Protein 8VWR (pdb70)

InterPro domains:
  IPR002539 MaoC-like dehydratase domain [PF01575] (183-286)
  IPR002878 ChsH2, C-terminal OB-fold domain [PF01796] (54-119)
  IPR01234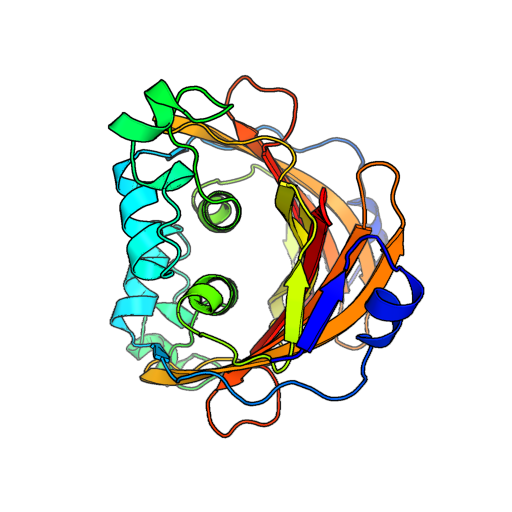0 Nucleic acid-binding, OB-fold [SSF50249] (4-126)
  IPR022002 ChsH2, rubredoxin-like zinc ribbon domain [PF12172] (18-52)
  IPR029069 HotDog domain superfamily [SSF54637] (179-299)
  IPR039375 Nodulation protein N-like [cd03450] (167-312)
  IPR052513 Thioester Dehydratase-Related Protein [PTHR34075] (8-124)

Nearest PDB structures (foldseek):
  8vwr-assembly1_B  TM=1.007E+00  e=1.537E-34  Comamonas testosteroni KF-1
  4rlw-assembly1_A  TM=6.996E-01  e=1.921E-06  Mycobacterium tuberculosis H37Rv
  4rlj-assembly1_A  TM=6.866E-01  e=3.762E-06  Mycobacterium tuberculosis H37Rv
  4rlu-assembly1_A  TM=6.920E-01  e=8.324E-06  Mycobacterium tuberculosis H37Rv
  3sps-assembly1_B  TM=6.329E-01  e=5.084E-03  Halalkalibacterium halodurans C-125

Radius of gyration: 20.0 Å; Cα contacts (8 Å, |Δi|>4): 733; chains: 2; bounding box: 54×53×44 Å

Structure (mmCIF, N/CA/C/O backbone):
data_8VWR
#
_entry.id   8VWR
#
_cell.length_a   95.280
_cell.length_b   95.280
_cell.length_c   98.590
_cell.angle_alpha   90.00
_cell.angle_beta   90.00
_cell.angle_gamma   120.00
#
_symmetry.space_group_name_H-M   'P 32 2 1'
#
loop_
_entity.id
_entity.type
_entity.pdbx_description
1 polymer 'Acyl dehydratase'
2 non-polymer 'TRIETHYLENE GLYCOL'
3 non-polymer DI(HYDROXYETHYL)ETHER
4 non-polymer 'CHLORIDE ION'
5 non-polymer 'TETRAETHYLENE GLYCOL'
6 water water
#
loop_
_atom_site.group_PDB
_atom_site.id
_atom_site.type_symbol
_atom_site.label_atom_id
_atom_site.label_alt_id
_atom_site.label_comp_id
_atom_site.label_asym_id
_atom_site.label_entity_id
_atom_site.label_seq_id
_atom_site.pdbx_PDB_ins_code
_atom_site.Cartn_x
_atom_site.Cartn_y
_atom_site.Cartn_z
_atom_site.occupancy
_atom_site.B_iso_or_equiv
_atom_site.auth_seq_id
_atom_site.auth_comp_id
_atom_site.auth_asym_id
_atom_site.auth_atom_id
_atom_site.pdbx_PDB_model_num
ATOM 1 N N . LYS A 1 1 ? 26.396 11.167 -13.619 1.00 126.85 159 LYS A N 1
ATOM 2 C CA . LYS A 1 1 ? 27.234 10.215 -14.332 1.00 121.40 159 LYS A CA 1
ATOM 3 C C . LYS A 1 1 ? 26.632 9.789 -15.666 1.00 118.35 159 LYS A C 1
ATOM 4 O O . LYS A 1 1 ? 25.420 9.650 -15.802 1.00 135.83 159 LYS A O 1
ATOM 23 N N . ARG A 1 2 ? 27.503 9.590 -16.649 1.00 118.65 160 ARG A N 1
ATOM 24 C CA . ARG A 1 2 ? 27.114 8.974 -17.909 1.00 117.74 160 ARG A CA 1
ATOM 25 C C . ARG A 1 2 ? 26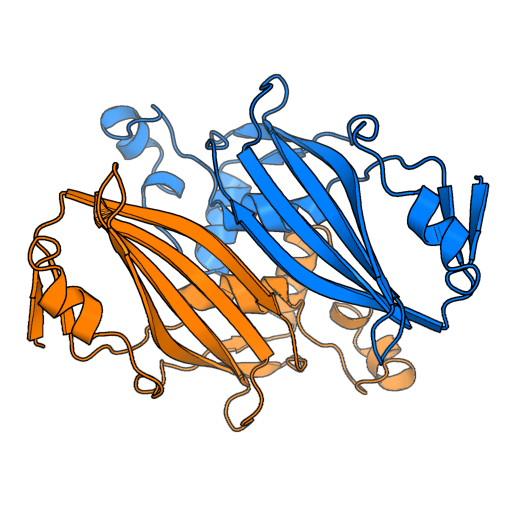.417 7.644 -17.658 1.00 115.70 160 ARG A C 1
ATOM 26 O O . ARG A 1 2 ? 26.868 6.838 -16.842 1.00 114.05 160 ARG A O 1
ATOM 47 N N . ARG A 1 3 ? 25.315 7.412 -18.366 1.00 118.39 161 ARG A N 1
ATOM 48 C CA . ARG A 1 3 ? 24.502 6.217 -18.182 1.00 115.98 161 ARG A CA 1
ATOM 49 C C . ARG A 1 3 ? 24.602 5.339 -19.421 1.00 110.65 161 ARG A C 1
ATOM 50 O O . ARG A 1 3 ? 24.347 5.804 -20.537 1.00 114.74 161 ARG A O 1
ATOM 71 N N . ILE A 1 4 ? 24.968 4.075 -19.222 1.00 100.03 162 ILE A N 1
ATOM 72 C CA . ILE A 1 4 ? 25.146 3.120 -20.310 1.00 92.72 162 ILE A CA 1
ATOM 73 C C . ILE A 1 4 ? 24.194 1.956 -20.086 1.00 97.29 162 ILE A C 1
ATOM 74 O O . ILE A 1 4 ? 24.230 1.309 -19.031 1.00 92.39 162 ILE A O 1
ATOM 90 N N . SER A 1 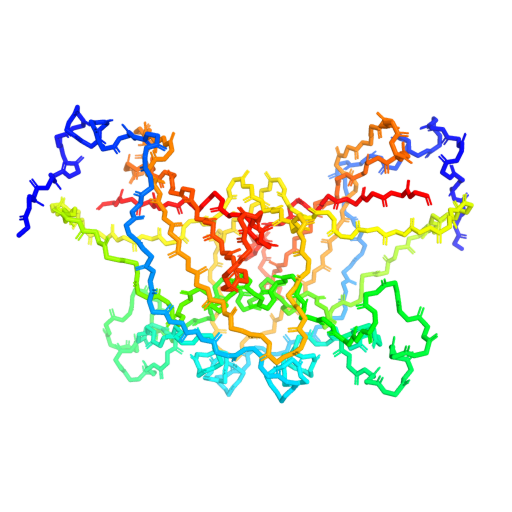5 ? 23.355 1.681 -21.077 1.00 87.54 163 SER A N 1
ATOM 91 C CA . SER A 1 5 ? 22.395 0.590 -21.005 1.00 95.78 163 SER A CA 1
ATOM 92 C C . SER A 1 5 ? 23.060 -0.712 -21.435 1.00 90.93 163 SER A C 1
ATOM 93 O O . SER A 1 5 ? 23.769 -0.748 -22.446 1.00 86.95 163 SER A O 1
ATOM 101 N N . VAL A 1 6 ? 22.832 -1.779 -20.663 1.00 83.60 164 VAL A N 1
ATOM 102 C CA . VAL A 1 6 ? 23.305 -3.096 -21.070 1.00 88.30 164 VAL A CA 1
ATOM 103 C C . VAL A 1 6 ? 22.620 -3.546 -22.352 1.00 98.73 164 VAL A C 1
ATOM 104 O O . VAL A 1 6 ? 23.106 -4.458 -23.030 1.00 93.74 164 VAL A O 1
ATOM 117 N N . LYS A 1 7 ? 21.485 -2.932 -22.695 1.00 95.75 165 LYS A N 1
ATOM 118 C CA . LYS A 1 7 ? 20.794 -3.236 -23.941 1.00 93.62 165 LYS A CA 1
ATOM 119 C C . LYS A 1 7 ? 21.487 -2.627 -25.151 1.00 109.02 165 LYS A C 1
ATOM 120 O O . LYS A 1 7 ? 21.301 -3.120 -26.269 1.00 98.78 165 LYS A O 1
ATOM 139 N N . ASP A 1 8 ? 22.276 -1.570 -24.954 1.00 98.19 166 ASP A N 1
ATOM 140 C CA . ASP A 1 8 ? 23.029 -0.934 -26.036 1.00 100.31 166 ASP A CA 1
ATOM 141 C C . ASP A 1 8 ? 24.415 -1.572 -26.074 1.00 100.09 166 ASP A C 1
ATOM 142 O O . ASP A 1 8 ? 25.393 -1.055 -25.530 1.00 104.92 166 ASP A O 1
ATOM 151 N N . ILE A 1 9 ? 24.487 -2.728 -26.740 1.00 98.05 167 ILE A N 1
ATOM 152 C CA . ILE A 1 9 ? 25.716 -3.521 -26.745 1.00 101.16 167 ILE A CA 1
ATOM 153 C C . ILE A 1 9 ? 26.908 -2.660 -27.142 1.00 100.45 167 ILE A C 1
ATOM 154 O O . ILE A 1 9 ? 27.913 -2.590 -26.425 1.00 99.17 167 ILE A O 1
ATOM 170 N N . GLU A 1 10 ? 26.815 -1.992 -28.292 1.00 109.07 168 GLU A N 1
ATOM 171 C CA . GLU A 1 10 ? 27.953 -1.227 -28.788 1.00 108.54 168 GLU A CA 1
ATOM 172 C C . GLU A 1 10 ? 28.383 -0.140 -27.811 1.00 109.25 168 GLU A C 1
ATOM 173 O O . GLU A 1 10 ? 29.549 0.267 -27.830 1.00 95.66 168 GLU A O 1
ATOM 185 N N . ALA A 1 11 ? 27.472 0.333 -26.956 1.00 105.35 169 ALA A N 1
ATOM 186 C CA . ALA A 1 11 ? 27.852 1.296 -25.927 1.00 106.68 169 ALA A CA 1
ATOM 187 C C . ALA A 1 11 ? 28.619 0.613 -24.802 1.00 102.10 169 ALA A C 1
ATOM 188 O O . ALA A 1 11 ? 29.655 1.114 -24.347 1.00 91.87 169 ALA A O 1
ATOM 195 N N . MET A 1 12 ? 28.117 -0.532 -24.331 1.00 101.06 170 MET A N 1
ATOM 196 C CA . MET A 1 12 ? 28.858 -1.323 -23.355 1.00 91.71 170 MET A CA 1
ATOM 197 C C . MET A 1 12 ? 30.279 -1.583 -23.834 1.00 89.12 170 MET A C 1
ATOM 198 O O . MET A 1 12 ? 31.234 -1.507 -23.052 1.00 85.61 170 MET A O 1
ATOM 212 N N . LYS A 1 13 ? 30.439 -1.881 -25.125 1.00 96.86 171 LYS A N 1
ATOM 213 C CA . LYS A 1 13 ? 31.761 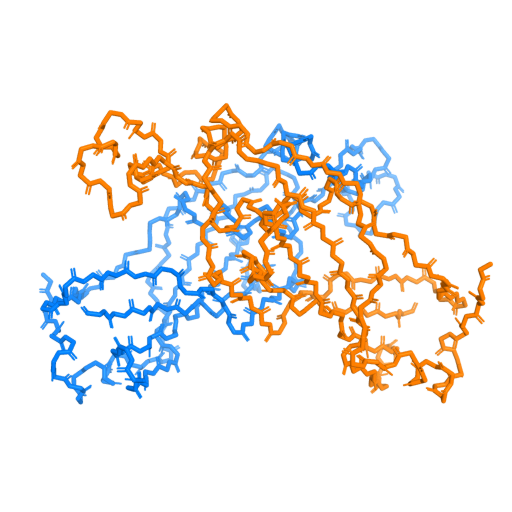-2.193 -25.654 1.00 93.16 171 LYS A CA 1
ATOM 214 C C . LYS A 1 13 ? 32.662 -0.966 -25.682 1.00 91.74 171 LYS A C 1
ATOM 215 O O . LYS A 1 13 ? 33.889 -1.100 -25.608 1.00 90.43 171 LYS A O 1
ATOM 234 N N . SER A 1 14 ? 32.082 0.233 -25.784 1.00 89.95 172 SER A N 1
ATOM 235 C CA . SER A 1 14 ? 32.894 1.443 -25.777 1.00 93.18 172 SER A CA 1
ATOM 236 C C . SER A 1 14 ? 33.609 1.642 -24.448 1.00 91.81 172 SER A C 1
ATOM 237 O O . SER A 1 14 ? 34.644 2.317 -24.407 1.00 89.82 172 SER A O 1
ATOM 245 N N . LEU A 1 15 ? 33.078 1.075 -23.360 1.00 94.00 173 LEU A N 1
ATOM 246 C CA . LEU A 1 15 ? 33.721 1.199 -22.059 1.00 89.05 173 LEU A CA 1
ATOM 247 C C . LEU A 1 15 ? 35.064 0.485 -22.005 1.00 86.83 173 LEU A C 1
ATOM 248 O O . LEU A 1 15 ? 35.863 0.763 -21.105 1.00 87.55 173 LEU A O 1
ATOM 264 N N . VAL A 1 16 ? 35.323 -0.438 -22.932 1.00 89.57 174 VAL A N 1
ATOM 265 C CA . VAL A 1 16 ? 36.623 -1.096 -22.976 1.00 86.96 174 VAL A CA 1
ATOM 266 C C . VAL A 1 16 ? 37.693 -0.033 -23.169 1.00 87.47 174 VAL A C 1
ATOM 267 O O . VAL A 1 16 ? 37.687 0.705 -24.162 1.00 88.07 174 VAL A O 1
ATOM 280 N N . SER A 1 17 ? 38.614 0.056 -22.215 1.00 93.20 175 SER A N 1
ATOM 281 C CA . SER A 1 17 ? 39.614 1.112 -22.212 1.00 90.91 175 SER A CA 1
ATOM 282 C C . SER A 1 17 ? 40.875 0.602 -21.538 1.00 87.51 175 SER A C 1
ATOM 283 O O . SER A 1 17 ? 40.815 -0.219 -20.619 1.00 86.67 175 SER A O 1
ATOM 291 N N . GLU A 1 18 ? 42.021 1.097 -22.003 1.00 91.63 176 GLU A N 1
ATOM 292 C CA . GLU A 1 18 ? 43.298 0.710 -21.421 1.00 97.44 176 GLU A CA 1
ATOM 293 C C . GLU A 1 18 ? 43.726 1.609 -20.270 1.00 91.78 176 GLU A C 1
ATOM 294 O O . GLU A 1 18 ? 44.606 1.220 -19.495 1.00 83.91 176 GLU A O 1
ATOM 306 N N . GLU A 1 19 ? 43.132 2.791 -20.135 1.00 92.63 177 GLU A N 1
ATOM 307 C CA . GLU A 1 19 ? 43.455 3.667 -19.018 1.00 94.51 177 GLU A CA 1
ATOM 308 C C . GLU A 1 19 ? 42.653 3.250 -17.791 1.00 88.98 177 GLU A C 1
ATOM 309 O O . GLU A 1 19 ? 41.486 2.861 -17.895 1.00 78.99 177 GLU A O 1
ATOM 321 N N . TYR A 1 20 ? 43.290 3.328 -16.629 1.00 81.34 178 TYR A N 1
ATOM 322 C CA . TYR A 1 20 ? 42.669 2.909 -15.384 1.00 74.05 178 TYR A CA 1
ATOM 323 C C . TYR A 1 20 ? 41.920 4.066 -14.735 1.00 76.27 178 TYR A C 1
ATOM 324 O O . TYR A 1 20 ? 42.146 5.240 -15.038 1.00 75.94 178 TYR A O 1
ATOM 342 N N . SER A 1 21 ? 41.024 3.714 -13.826 1.00 66.86 179 SER A N 1
ATOM 343 C CA . SER A 1 21 ? 40.307 4.692 -13.023 1.00 72.14 179 SER A CA 1
ATOM 344 C C . SER A 1 21 ? 41.279 5.455 -12.132 1.00 72.60 179 SER A C 1
ATOM 345 O O . SER A 1 21 ? 42.444 5.057 -11.999 1.00 67.54 179 SER A O 1
ATOM 353 N N . PRO A 1 22 ? 40.847 6.551 -11.512 1.00 65.66 180 PRO A N 1
ATOM 354 C CA . PRO A 1 22 ? 41.609 7.109 -10.386 1.00 69.95 180 PRO A CA 1
ATOM 355 C C . PRO A 1 22 ? 41.752 6.076 -9.277 1.00 69.86 180 PRO A C 1
ATOM 356 O O . PRO A 1 22 ? 41.085 5.039 -9.264 1.00 61.56 180 PRO A O 1
ATOM 367 N N . TRP A 1 23 ? 42.636 6.370 -8.325 1.00 57.19 181 TRP A N 1
ATOM 368 C CA . TRP A 1 23 ? 42.825 5.469 -7.199 1.00 57.60 181 TRP A CA 1
ATOM 369 C C . TRP A 1 23 ? 41.608 5.493 -6.278 1.00 61.74 181 TRP A C 1
ATOM 370 O O . TRP A 1 23 ? 40.846 6.463 -6.226 1.00 61.75 181 TRP A O 1
ATOM 391 N N . SER A 1 24 ? 41.447 4.406 -5.530 1.00 57.16 182 SER A N 1
ATOM 392 C CA . SER A 1 24 ? 40.425 4.308 -4.506 1.00 51.53 182 SER A CA 1
ATOM 393 C C . SER A 1 24 ? 40.959 4.850 -3.181 1.00 54.80 182 SER A C 1
ATOM 394 O O . SER A 1 24 ? 42.114 5.264 -3.067 1.00 52.91 182 SER A O 1
ATOM 402 N N . ASN A 1 25 ? 40.105 4.829 -2.160 1.00 53.58 183 ASN A N 1
ATOM 403 C CA . ASN A 1 25 ? 40.549 5.049 -0.794 1.00 52.90 183 ASN A CA 1
ATOM 404 C C . ASN A 1 25 ? 41.568 3.980 -0.395 1.00 49.62 183 ASN A C 1
ATOM 405 O O . ASN A 1 25 ? 41.783 2.991 -1.100 1.00 51.12 183 ASN A O 1
ATOM 416 N N . GLU A 1 26 ? 42.178 4.175 0.773 1.00 49.01 184 GLU A N 1
ATOM 417 C CA . GLU A 1 26 ? 43.280 3.342 1.240 1.00 53.05 184 GLU A CA 1
ATOM 418 C C . GLU A 1 26 ? 42.858 2.572 2.484 1.00 50.72 184 GLU A C 1
ATOM 419 O O . GLU A 1 26 ? 42.091 3.076 3.310 1.00 55.19 184 GLU A O 1
ATOM 431 N N . PHE A 1 27 ? 43.360 1.344 2.608 1.00 49.18 185 PHE A N 1
ATOM 432 C CA . PHE A 1 27 ? 43.010 0.449 3.704 1.00 51.22 185 PHE A CA 1
ATOM 433 C C . PHE A 1 27 ? 44.285 -0.160 4.268 1.00 48.54 185 PHE A C 1
ATOM 434 O O . PHE A 1 27 ? 45.123 -0.660 3.511 1.00 46.60 185 PHE A O 1
ATOM 451 N N . THR A 1 28 ? 44.431 -0.114 5.591 1.00 48.30 186 THR A N 1
ATOM 452 C CA . THR A 1 28 ? 45.604 -0.672 6.249 1.00 52.93 186 THR A CA 1
ATOM 453 C C . THR A 1 28 ? 45.430 -2.174 6.448 1.00 51.02 186 THR A C 1
ATOM 454 O O . THR A 1 28 ? 44.439 -2.619 7.033 1.00 49.74 186 THR A O 1
ATOM 465 N N . VAL A 1 29 ? 46.392 -2.954 5.957 1.00 48.22 187 VAL A N 1
ATOM 466 C CA . VAL A 1 29 ? 46.383 -4.410 6.118 1.00 42.79 187 VAL A CA 1
ATOM 467 C C . VAL A 1 29 ? 47.265 -4.715 7.326 1.00 48.73 187 VAL A C 1
ATOM 468 O O . VAL A 1 29 ? 48.456 -5.009 7.204 1.00 48.73 187 VAL A O 1
ATOM 481 N N . SER A 1 30 ? 46.664 -4.658 8.510 1.00 49.04 188 SER A N 1
ATOM 482 C CA . SER A 1 30 ? 47.398 -4.824 9.752 1.00 50.64 188 SER A CA 1
ATOM 483 C C . SER A 1 30 ? 47.692 -6.295 10.023 1.00 53.80 188 SER A C 1
ATOM 484 O O . SER A 1 30 ? 47.084 -7.198 9.442 1.00 49.85 188 SER A O 1
ATOM 492 N N . GLN A 1 31 ? 48.633 -6.530 10.942 1.00 48.69 189 GLN A N 1
ATOM 493 C CA . GLN A 1 31 ? 48.880 -7.892 11.400 1.00 52.21 189 GLN A CA 1
ATOM 494 C C . GLN A 1 31 ? 47.622 -8.498 12.008 1.00 49.53 189 GLN A C 1
ATOM 495 O O . GLN A 1 31 ? 47.380 -9.702 11.864 1.00 50.32 189 GLN A O 1
ATOM 509 N N . GLU A 1 32 ? 46.806 -7.680 12.676 1.00 50.48 190 GLU A N 1
ATOM 510 C CA . GLU A 1 32 ? 45.574 -8.187 13.271 1.00 57.58 190 GLU A CA 1
ATOM 511 C C . GLU A 1 32 ? 44.610 -8.682 12.199 1.00 53.65 190 GLU A C 1
ATOM 512 O O . GLU A 1 32 ? 43.931 -9.699 12.383 1.00 52.35 190 GLU A O 1
ATOM 524 N N . VAL A 1 33 ? 44.539 -7.974 11.070 1.00 52.59 191 VAL A N 1
ATOM 525 C CA . VAL A 1 33 ? 43.716 -8.420 9.948 1.00 52.92 191 VAL A CA 1
ATOM 526 C C . VAL A 1 33 ? 44.243 -9.742 9.404 1.00 47.15 191 VAL A C 1
ATOM 527 O O . VAL A 1 33 ? 43.480 -10.677 9.134 1.00 47.52 191 VAL A O 1
ATOM 540 N N . ILE A 1 34 ? 45.564 -9.830 9.228 1.00 47.21 192 ILE A N 1
ATOM 541 C CA . ILE A 1 34 ? 46.182 -11.040 8.692 1.00 49.07 192 ILE A CA 1
ATOM 542 C C . ILE A 1 34 ? 45.910 -12.225 9.611 1.00 49.61 192 ILE A C 1
ATOM 543 O O . ILE A 1 34 ? 45.558 -13.319 9.155 1.00 46.07 192 ILE A O 1
ATOM 559 N N . ASP A 1 35 ? 46.072 -12.026 10.922 1.00 46.83 193 ASP A N 1
ATOM 560 C CA . ASP A 1 35 ? 45.876 -13.132 11.855 1.00 49.19 193 ASP A CA 1
ATOM 561 C C . ASP A 1 35 ? 44.426 -13.604 11.853 1.00 49.63 193 ASP A C 1
ATOM 562 O O . ASP A 1 35 ? 44.162 -14.810 11.919 1.00 48.42 193 ASP A O 1
ATOM 571 N N . GLU A 1 36 ? 43.475 -12.671 11.775 1.00 50.53 194 GLU A N 1
ATOM 572 C CA . GLU A 1 36 ? 42.069 -13.058 11.738 1.00 48.62 194 GLU A CA 1
ATOM 573 C C . GLU A 1 36 ? 41.754 -13.855 10.479 1.00 45.42 194 GLU A C 1
ATOM 574 O O . GLU A 1 36 ? 41.042 -14.865 10.536 1.00 45.17 194 GLU A O 1
ATOM 586 N N . PHE A 1 37 ? 42.264 -13.408 9.330 1.00 45.76 195 PHE A N 1
ATOM 587 C CA . PHE A 1 37 ? 42.054 -14.156 8.096 1.00 48.65 195 PHE A CA 1
ATOM 588 C C . PHE A 1 37 ? 42.679 -15.543 8.183 1.00 46.14 195 PHE A C 1
ATOM 589 O O . PHE A 1 37 ? 42.143 -16.510 7.632 1.00 45.71 195 PHE A O 1
ATOM 606 N N . ALA A 1 38 ? 43.823 -15.659 8.867 1.00 43.80 196 ALA A N 1
ATOM 607 C CA . ALA A 1 38 ? 44.480 -16.958 8.985 1.00 47.65 196 ALA A CA 1
ATOM 608 C C . ALA A 1 38 ? 43.603 -17.952 9.734 1.00 45.35 196 ALA A C 1
ATOM 609 O O . ALA A 1 38 ? 43.512 -19.125 9.351 1.00 45.76 196 ALA A O 1
ATOM 616 N N . ARG A 1 39 ? 42.948 -17.500 10.804 1.00 43.33 197 ARG A N 1
ATOM 617 C CA . ARG A 1 39 ? 42.088 -18.387 11.579 1.00 50.48 197 ARG A CA 1
ATOM 618 C C . ARG A 1 39 ? 40.772 -18.657 10.858 1.00 45.35 197 ARG A C 1
ATOM 619 O O . ARG A 1 39 ? 40.268 -19.785 10.887 1.00 43.80 197 ARG A O 1
ATOM 640 N N . LEU A 1 40 ? 40.202 -17.640 10.211 1.00 48.16 198 LEU A N 1
ATOM 641 C CA . LEU A 1 40 ? 38.952 -17.832 9.481 1.00 44.92 198 LEU A CA 1
ATOM 642 C C . LEU A 1 40 ? 39.144 -18.797 8.317 1.00 45.84 198 LEU A C 1
ATOM 643 O O . LEU A 1 40 ? 38.324 -19.697 8.098 1.00 45.40 198 LEU A O 1
ATOM 659 N N . SER A 1 41 ? 40.227 -18.623 7.557 1.00 42.55 199 SER A N 1
ATOM 660 C CA . SER A 1 41 ? 40.447 -19.451 6.379 1.00 42.60 199 SER A CA 1
ATOM 661 C C . SER A 1 41 ? 41.079 -20.794 6.720 1.00 42.39 199 SER A C 1
ATOM 662 O O . SER A 1 41 ? 40.862 -21.773 6.000 1.00 45.44 199 SER A O 1
ATOM 670 N N . GLY A 1 42 ? 41.855 -20.864 7.800 1.00 42.62 200 GLY A N 1
ATOM 671 C CA . GLY A 1 42 ? 42.638 -22.039 8.104 1.00 44.31 200 GLY A CA 1
ATOM 672 C C . GLY A 1 42 ? 44.066 -21.989 7.605 1.00 47.82 200 GLY A C 1
ATOM 673 O O . GLY A 1 42 ? 44.855 -22.883 7.937 1.00 49.39 200 GLY A O 1
ATOM 677 N N . ASP A 1 43 ? 44.428 -20.972 6.830 1.00 44.98 201 ASP A N 1
ATOM 678 C CA . ASP A 1 43 ? 45.776 -20.841 6.278 1.00 47.08 201 ASP A CA 1
ATOM 679 C C . ASP A 1 43 ? 46.614 -20.029 7.258 1.00 48.66 201 ASP A C 1
ATOM 680 O O . ASP A 1 43 ? 46.568 -18.797 7.259 1.00 49.64 201 ASP A O 1
ATOM 689 N N . ASP A 1 44 ? 47.389 -20.718 8.099 1.00 51.88 202 ASP A N 1
ATOM 690 C CA . ASP A 1 44 ? 48.221 -20.067 9.106 1.00 55.74 202 ASP A CA 1
ATOM 691 C C . ASP A 1 44 ? 49.713 -20.217 8.807 1.00 57.73 202 ASP A C 1
ATOM 692 O O . ASP A 1 44 ? 50.538 -20.256 9.723 1.00 57.75 202 ASP A O 1
ATOM 701 N N . TYR A 1 45 ? 50.063 -20.296 7.524 1.00 55.44 203 TYR A N 1
ATOM 702 C CA . TYR A 1 45 ? 51.458 -20.306 7.092 1.00 59.35 203 TYR A CA 1
ATOM 703 C C . TYR A 1 45 ? 52.249 -19.209 7.795 1.00 56.25 203 TYR A C 1
ATOM 704 O O . TYR A 1 45 ? 51.796 -18.068 7.906 1.00 54.92 203 TYR A O 1
ATOM 722 N N . TRP A 1 46 ? 53.454 -19.559 8.255 1.00 59.67 204 TRP A N 1
ATOM 723 C CA . TRP A 1 46 ? 54.201 -18.670 9.140 1.00 60.00 204 TRP A CA 1
ATOM 724 C C . TRP A 1 46 ? 54.666 -17.386 8.463 1.00 61.61 204 TRP A C 1
ATOM 725 O O . TRP A 1 46 ? 54.922 -16.396 9.158 1.00 56.97 204 TRP A O 1
ATOM 746 N N . ILE A 1 47 ? 54.804 -17.371 7.135 1.00 55.37 205 ILE A N 1
ATOM 747 C CA . ILE A 1 47 ? 55.207 -16.136 6.475 1.00 52.32 205 ILE A CA 1
ATOM 748 C C . ILE A 1 47 ? 54.140 -15.062 6.638 1.00 54.48 205 ILE A C 1
ATOM 749 O O . ILE A 1 47 ? 54.413 -13.879 6.415 1.00 54.41 205 ILE A O 1
ATOM 765 N N . HIS A 1 48 ? 52.921 -15.449 7.019 1.00 48.23 206 HIS A N 1
ATOM 766 C CA . HIS A 1 48 ? 51.852 -14.495 7.280 1.00 51.33 206 HIS A CA 1
ATOM 767 C C . HIS A 1 48 ? 51.664 -14.202 8.762 1.00 51.59 206 HIS A C 1
ATOM 768 O O . HIS A 1 48 ? 51.329 -13.068 9.119 1.00 49.49 206 HIS A O 1
ATOM 782 N N . THR A 1 49 ? 51.905 -15.186 9.633 1.00 48.77 207 THR A N 1
ATOM 783 C CA . THR A 1 49 ? 51.446 -15.126 11.013 1.00 55.18 207 THR A CA 1
ATOM 784 C C . THR A 1 49 ? 52.542 -15.071 12.067 1.00 59.74 207 THR A C 1
ATOM 785 O O . THR A 1 49 ? 52.218 -14.945 13.254 1.00 57.90 207 THR A O 1
ATOM 796 N N . ASP A 1 50 ? 53.820 -15.173 11.694 1.00 56.38 208 ASP A N 1
ATOM 797 C CA . ASP A 1 50 ? 54.914 -15.222 12.665 1.00 62.11 208 ASP A CA 1
ATOM 798 C C . ASP A 1 50 ? 55.874 -14.065 12.426 1.00 60.50 208 ASP A C 1
ATOM 799 O O . ASP A 1 50 ? 56.874 -14.213 11.704 1.00 71.20 208 ASP A O 1
ATOM 808 N N . PRO A 1 51 ? 55.618 -12.899 13.025 1.00 66.34 209 PRO A N 1
ATOM 809 C CA . PRO A 1 51 ? 56.560 -11.775 12.850 1.00 73.23 209 PRO A CA 1
ATOM 810 C C . PRO A 1 51 ? 57.977 -12.082 13.303 1.00 80.32 209 PRO A C 1
ATOM 811 O O . PRO A 1 51 ? 58.933 -11.757 12.589 1.00 87.23 209 PRO A O 1
ATOM 822 N N . VAL A 1 52 ? 58.147 -12.692 14.480 1.00 86.55 210 VAL A N 1
ATOM 823 C CA . VAL A 1 52 ? 59.491 -12.912 15.013 1.00 94.02 210 VAL A CA 1
ATOM 824 C C . VAL A 1 52 ? 60.313 -13.759 14.048 1.00 84.10 210 VAL A C 1
ATOM 825 O O . VAL A 1 52 ? 61.475 -13.451 13.755 1.00 86.43 210 VAL A O 1
ATOM 838 N N . GLN A 1 53 ? 59.720 -14.839 13.540 1.00 75.26 211 GLN A N 1
ATOM 839 C CA . GLN A 1 53 ? 60.450 -15.728 12.643 1.00 79.67 211 GLN A CA 1
ATOM 840 C C . GLN A 1 53 ? 60.666 -15.087 11.277 1.00 77.20 211 GLN A C 1
ATOM 841 O O . GLN A 1 53 ? 61.737 -15.238 10.678 1.00 77.01 211 GLN A O 1
ATOM 855 N N . ALA A 1 54 ? 59.665 -14.364 10.767 1.00 73.87 212 ALA A N 1
ATOM 856 C CA . ALA A 1 54 ? 59.771 -13.805 9.423 1.00 69.96 212 ALA A CA 1
ATOM 857 C C . ALA A 1 54 ? 60.829 -12.710 9.346 1.00 71.58 212 ALA A C 1
ATOM 858 O O . ALA A 1 54 ? 61.489 -12.564 8.310 1.00 70.17 212 ALA A O 1
ATOM 865 N N . ARG A 1 55 ? 61.006 -11.932 10.415 1.00 80.83 213 ARG A N 1
ATOM 866 C CA . ARG A 1 55 ? 62.092 -10.958 10.432 1.00 78.76 213 ARG A CA 1
ATOM 867 C C . ARG A 1 55 ? 63.433 -11.639 10.198 1.00 84.97 213 ARG A C 1
ATOM 868 O O . ARG A 1 55 ? 64.291 -11.116 9.476 1.00 83.89 213 ARG A O 1
ATOM 889 N N . GLU A 1 56 ? 63.627 -12.811 10.802 1.00 79.96 214 GLU A N 1
ATOM 890 C CA . GLU A 1 56 ? 64.922 -13.474 10.754 1.00 78.07 214 GLU A CA 1
ATOM 891 C C . GLU A 1 56 ? 65.102 -14.318 9.499 1.00 75.17 214 GLU A C 1
ATOM 892 O O . GLU A 1 56 ? 66.232 -14.461 9.018 1.00 79.46 214 GLU A O 1
ATOM 904 N N . LYS A 1 57 ? 64.017 -14.866 8.944 1.00 76.48 215 LYS A N 1
ATOM 905 C CA . LYS A 1 57 ? 64.117 -15.890 7.915 1.00 76.43 215 LYS A CA 1
ATOM 906 C C . LYS A 1 57 ? 63.384 -15.580 6.617 1.00 79.83 215 LYS A C 1
ATOM 907 O O . LYS A 1 57 ? 63.718 -16.184 5.592 1.00 79.83 215 LYS A O 1
ATOM 926 N N . SER A 1 58 ? 62.411 -14.669 6.619 1.00 79.76 216 SER A N 1
ATOM 927 C CA . SER A 1 58 ? 61.595 -14.525 5.418 1.00 82.91 216 SER A CA 1
ATOM 928 C C . SER A 1 58 ? 62.344 -13.736 4.345 1.00 93.38 216 SER A C 1
ATOM 929 O O . SER A 1 58 ? 63.061 -12.784 4.662 1.00 79.64 216 SER A O 1
ATOM 937 N N . PRO A 1 59 ? 62.182 -14.098 3.069 1.00 101.29 217 PRO A N 1
ATOM 938 C CA . PRO A 1 59 ? 62.798 -13.291 2.002 1.00 88.02 217 PRO A CA 1
ATOM 939 C C . PRO A 1 59 ? 62.326 -11.849 1.989 1.00 92.55 217 PRO A C 1
ATOM 940 O O . PRO A 1 59 ? 62.984 -11.004 1.370 1.00 91.29 217 PRO A O 1
ATOM 951 N N . PHE A 1 60 ? 61.209 -11.538 2.648 1.00 84.04 218 PHE A N 1
ATOM 952 C CA . PHE A 1 60 ? 60.614 -10.211 2.593 1.00 90.29 218 PHE A CA 1
ATOM 953 C C . PHE A 1 60 ? 60.953 -9.343 3.800 1.00 77.10 218 PHE A C 1
ATOM 954 O O . PHE A 1 60 ? 60.619 -8.154 3.797 1.00 78.65 218 PHE A O 1
ATOM 971 N N . GLY A 1 61 ? 61.610 -9.896 4.820 1.00 80.19 219 GLY A N 1
ATOM 972 C CA . GLY A 1 61 ? 61.992 -9.134 5.990 1.00 72.19 219 GLY A CA 1
ATOM 973 C C . GLY A 1 61 ? 60.909 -8.948 7.029 1.00 81.65 219 GLY A C 1
ATOM 974 O O . GLY A 1 61 ? 61.201 -8.437 8.119 1.00 75.90 219 GLY A O 1
ATOM 978 N N . THR A 1 62 ? 59.673 -9.347 6.736 1.00 68.07 220 THR A N 1
ATOM 979 C CA . THR A 1 62 ? 58.556 -9.205 7.660 1.00 70.04 220 THR A CA 1
ATOM 980 C C . THR A 1 62 ? 57.458 -10.158 7.203 1.00 56.61 220 THR A C 1
ATOM 981 O O . THR A 1 62 ? 57.571 -10.805 6.161 1.00 60.34 220 THR A O 1
ATOM 992 N N . THR A 1 63 ? 56.393 -10.242 7.997 1.00 54.58 221 THR A N 1
ATOM 993 C CA . THR A 1 63 ? 55.232 -10.996 7.546 1.00 54.62 221 THR A CA 1
ATOM 994 C C . THR A 1 63 ? 54.557 -10.264 6.388 1.00 52.83 221 THR A C 1
ATOM 995 O O . THR A 1 63 ? 54.687 -9.046 6.224 1.00 53.07 221 THR A O 1
ATOM 1006 N N . ILE A 1 64 ? 53.832 -11.030 5.573 1.00 50.61 222 ILE A N 1
ATOM 1007 C CA . ILE A 1 64 ? 53.094 -10.493 4.440 1.00 49.64 222 ILE A CA 1
ATOM 1008 C C . ILE A 1 64 ? 51.674 -11.039 4.487 1.00 51.21 222 ILE A C 1
ATOM 1009 O O . ILE A 1 64 ? 51.399 -12.074 5.098 1.00 46.38 222 ILE A O 1
ATOM 1025 N N . ALA A 1 65 ? 50.770 -10.333 3.817 1.00 53.99 223 ALA A N 1
ATOM 1026 C CA . ALA A 1 65 ? 49.373 -10.732 3.789 1.00 47.08 223 ALA A CA 1
ATOM 1027 C C . ALA A 1 65 ? 49.154 -11.882 2.815 1.00 47.50 223 ALA A C 1
ATOM 1028 O O . ALA A 1 65 ? 49.851 -12.012 1.803 1.00 48.15 223 ALA A O 1
ATOM 1035 N N . HIS A 1 66 ? 48.178 -12.730 3.138 1.00 52.60 224 HIS A N 1
ATOM 1036 C CA . HIS A 1 66 ? 47.759 -13.764 2.204 1.00 52.10 224 HIS A CA 1
ATOM 1037 C C . HIS A 1 66 ? 47.324 -13.114 0.896 1.00 50.57 224 HIS A C 1
ATOM 1038 O O . HIS A 1 66 ? 46.647 -12.082 0.896 1.00 46.13 224 HIS A O 1
ATOM 1052 N N . GLY A 1 67 ? 47.706 -13.722 -0.226 1.00 50.11 225 GLY A N 1
ATOM 1053 C CA . GLY A 1 67 ? 47.219 -13.241 -1.509 1.00 52.35 225 GLY A CA 1
ATOM 1054 C C . GLY A 1 67 ? 45.705 -13.167 -1.566 1.00 50.43 225 GLY A C 1
ATOM 1055 O O . GLY A 1 67 ? 45.140 -12.176 -2.038 1.00 43.70 225 GLY A O 1
ATOM 1059 N N . ALA A 1 68 ? 45.027 -14.208 -1.080 1.00 46.33 226 ALA A N 1
ATOM 1060 C CA . ALA A 1 68 ? 43.570 -14.224 -1.136 1.00 51.75 226 ALA A CA 1
ATOM 1061 C C . ALA A 1 68 ? 42.958 -13.219 -0.169 1.00 43.44 226 ALA A C 1
ATOM 1062 O O . ALA A 1 68 ? 41.829 -12.764 -0.384 1.00 43.78 226 ALA A O 1
ATOM 1069 N N . LEU A 1 69 ? 43.677 -12.865 0.900 1.00 46.66 227 LEU A N 1
ATOM 1070 C CA . LEU A 1 69 ? 43.196 -11.819 1.795 1.00 47.45 227 LEU A CA 1
ATOM 1071 C C . LEU A 1 69 ? 43.165 -10.468 1.089 1.00 41.46 227 LEU A C 1
ATOM 1072 O O . LEU A 1 69 ? 42.172 -9.736 1.171 1.00 44.91 227 LEU A O 1
ATOM 1088 N N . VAL A 1 70 ? 44.260 -10.106 0.419 1.00 42.64 228 VAL A N 1
ATOM 1089 C CA . VAL A 1 70 ? 44.280 -8.853 -0.329 1.00 45.39 228 VAL A CA 1
ATOM 1090 C C . VAL A 1 70 ? 43.171 -8.854 -1.377 1.00 45.94 228 VAL A C 1
ATOM 1091 O O . VAL A 1 70 ? 42.472 -7.851 -1.566 1.00 44.04 228 VAL A O 1
ATOM 1104 N N . GLN A 1 71 ? 42.970 -9.994 -2.047 1.00 50.23 229 GLN A N 1
ATOM 1105 C CA . GLN A 1 71 ? 41.909 -10.106 -3.044 1.00 45.86 229 GLN A CA 1
ATOM 1106 C C . GLN A 1 71 ? 40.551 -9.722 -2.464 1.00 42.70 229 GLN A C 1
ATOM 1107 O O . GLN A 1 71 ? 39.817 -8.919 -3.050 1.00 45.51 229 GLN A O 1
ATOM 1121 N N . VAL A 1 72 ? 40.184 -10.308 -1.321 1.00 41.97 230 VAL A N 1
ATOM 1122 C CA . VAL A 1 72 ? 38.838 -10.074 -0.805 1.00 45.40 230 VAL A CA 1
ATOM 1123 C C . VAL A 1 72 ? 38.705 -8.711 -0.134 1.00 44.86 230 VAL A C 1
ATOM 1124 O O . VAL A 1 72 ? 37.587 -8.192 -0.031 1.00 44.17 230 VAL A O 1
ATOM 1137 N N . LEU A 1 73 ? 39.810 -8.110 0.319 1.00 44.22 231 LEU A N 1
ATOM 1138 C CA . LEU A 1 73 ? 39.767 -6.751 0.851 1.00 43.71 231 LEU A CA 1
ATOM 1139 C C . LEU A 1 73 ? 39.463 -5.707 -0.216 1.00 46.64 231 LEU A C 1
ATOM 1140 O O . LEU A 1 73 ? 39.410 -4.515 0.105 1.00 50.29 231 LEU A O 1
ATOM 1156 N N . ALA A 1 74 ? 39.276 -6.115 -1.473 1.00 49.69 232 ALA A N 1
ATOM 1157 C CA . ALA A 1 74 ? 38.840 -5.169 -2.492 1.00 50.28 232 ALA A CA 1
ATOM 1158 C C . ALA A 1 74 ? 37.500 -4.542 -2.133 1.00 56.88 232 ALA A C 1
ATOM 1159 O O . ALA A 1 74 ? 37.207 -3.417 -2.556 1.00 48.25 232 ALA A O 1
ATOM 1166 N N . SER A 1 75 ? 36.671 -5.251 -1.364 1.00 46.76 233 SER A N 1
ATOM 1167 C CA . SER A 1 75 ? 35.370 -4.727 -0.961 1.00 48.15 233 SER A CA 1
ATOM 1168 C C . SER A 1 75 ? 35.474 -3.633 0.094 1.00 49.02 233 SER A C 1
ATOM 1169 O O . SER A 1 75 ? 34.440 -3.080 0.488 1.00 47.80 233 SER A O 1
ATOM 1177 N N . GLN A 1 76 ? 36.682 -3.314 0.559 1.00 53.77 234 GLN A N 1
ATOM 1178 C CA . GLN A 1 76 ? 36.920 -2.133 1.375 1.00 49.52 234 GLN A CA 1
ATOM 1179 C C . GLN A 1 76 ? 37.224 -0.897 0.538 1.00 49.73 234 GLN A C 1
ATOM 1180 O O . GLN A 1 76 ? 37.281 0.208 1.088 1.00 51.40 234 GLN A O 1
ATOM 1194 N N . LEU A 1 77 ? 37.411 -1.061 -0.771 1.00 57.69 235 LEU A N 1
ATOM 1195 C CA . LEU A 1 77 ? 37.968 -0.029 -1.637 1.00 62.26 235 LEU A CA 1
ATOM 1196 C C . LEU A 1 77 ? 36.920 0.404 -2.649 1.00 58.56 235 LEU A C 1
ATOM 1197 O O . LEU A 1 77 ? 36.440 -0.413 -3.441 1.00 60.98 235 LEU A O 1
ATOM 1213 N N . ARG A 1 78 ? 36.579 1.690 -2.630 1.00 56.53 236 ARG A N 1
ATOM 1214 C CA . ARG A 1 78 ? 35.589 2.263 -3.534 1.00 61.92 236 ARG A CA 1
ATOM 1215 C C . ARG A 1 78 ? 36.327 2.857 -4.729 1.00 62.57 236 ARG A C 1
ATOM 1216 O O . ARG A 1 78 ? 37.000 3.884 -4.603 1.00 67.82 236 ARG A O 1
ATOM 1237 N N . ILE A 1 79 ? 36.210 2.206 -5.882 1.00 60.46 237 ILE A N 1
ATOM 1238 C CA . ILE A 1 79 ? 36.855 2.680 -7.105 1.00 68.54 237 ILE A CA 1
ATOM 1239 C C . ILE A 1 79 ? 35.973 3.747 -7.741 1.00 78.18 237 ILE A C 1
ATOM 1240 O O . ILE A 1 79 ? 34.829 3.455 -8.117 1.00 65.08 237 ILE A O 1
ATOM 1256 N N . PRO A 1 80 ? 36.448 4.988 -7.885 1.00 76.53 238 PRO A N 1
ATOM 1257 C CA . PRO A 1 80 ? 35.611 6.033 -8.497 1.00 78.35 238 PRO A CA 1
ATOM 1258 C C . PRO A 1 80 ? 35.528 5.858 -10.006 1.00 77.31 238 PRO A C 1
ATOM 1259 O O . PRO A 1 80 ? 36.533 5.963 -10.712 1.00 75.76 238 PRO A O 1
ATOM 1270 N N . LEU A 1 81 ? 34.322 5.586 -10.497 1.00 82.22 239 LEU A N 1
ATOM 1271 C CA . LEU A 1 81 ? 34.037 5.510 -11.921 1.00 80.93 239 LEU A CA 1
ATOM 1272 C C . LEU A 1 81 ? 33.164 6.690 -12.328 1.00 96.95 239 LEU A C 1
ATOM 1273 O O . LEU A 1 81 ? 32.353 7.184 -11.539 1.00 109.28 239 LEU A O 1
ATOM 1289 N N . ASP A 1 82 ? 33.337 7.140 -13.571 1.00 91.26 240 ASP A N 1
ATOM 1290 C CA . ASP A 1 82 ? 32.590 8.271 -14.103 1.00 103.60 240 ASP A CA 1
ATOM 1291 C C . ASP A 1 82 ? 31.376 7.840 -14.919 1.00 103.17 240 ASP A C 1
ATOM 1292 O O . ASP A 1 82 ? 30.845 8.640 -15.696 1.00 105.42 240 ASP A O 1
ATOM 1301 N N . TYR A 1 83 ? 30.929 6.596 -14.762 1.00 111.71 241 TYR A N 1
ATOM 1302 C CA . TYR A 1 83 ? 29.808 6.085 -15.535 1.00 96.37 241 TYR A CA 1
ATOM 1303 C C . TYR A 1 83 ? 28.999 5.132 -14.665 1.00 105.05 241 TYR A C 1
ATOM 1304 O O . TYR A 1 83 ? 29.370 4.825 -13.528 1.00 95.89 241 TYR A O 1
ATOM 1322 N N . GLU A 1 84 ? 27.890 4.649 -15.219 1.00 97.36 242 GLU A N 1
ATOM 1323 C CA . GLU A 1 84 ? 26.918 3.869 -14.464 1.00 100.04 242 GLU A CA 1
ATOM 1324 C C . GLU A 1 84 ? 26.157 2.981 -15.434 1.00 98.99 242 GLU A C 1
ATOM 1325 O O . GLU A 1 84 ? 25.546 3.485 -16.380 1.00 106.71 242 GLU A O 1
ATOM 1337 N N . VAL A 1 85 ? 26.204 1.670 -15.210 1.00 106.66 243 VAL A N 1
ATOM 1338 C CA . VAL A 1 85 ? 25.488 0.709 -16.043 1.00 90.08 243 VAL A CA 1
ATOM 1339 C C . VAL A 1 85 ? 24.066 0.578 -15.517 1.00 99.50 243 VAL A C 1
ATOM 1340 O O . VAL A 1 85 ? 23.845 0.494 -14.303 1.00 99.81 243 VAL A O 1
ATOM 1353 N N . VAL A 1 86 ? 23.095 0.564 -16.429 1.00 88.86 244 VAL A N 1
ATOM 1354 C CA . VAL A 1 86 ? 21.681 0.549 -16.084 1.00 95.79 244 VAL A CA 1
ATOM 1355 C C . VAL A 1 86 ? 20.945 -0.375 -17.049 1.00 93.43 244 VAL A C 1
ATOM 1356 O O . VAL A 1 86 ? 21.531 -0.944 -17.973 1.00 95.10 244 VAL A O 1
ATOM 1369 N N . ASP A 1 87 ? 19.638 -0.518 -16.820 1.00 92.20 245 ASP A N 1
ATOM 1370 C CA . ASP A 1 87 ? 18.729 -1.286 -17.663 1.00 99.41 245 ASP A CA 1
ATOM 1371 C C . ASP A 1 87 ? 18.985 -2.786 -17.603 1.00 92.45 245 ASP A C 1
ATOM 1372 O O . ASP A 1 87 ? 18.620 -3.515 -18.533 1.00 101.20 245 ASP A O 1
ATOM 1381 N N . PHE A 1 88 ? 19.601 -3.269 -16.531 1.00 88.74 246 PHE A N 1
ATOM 1382 C CA . PHE A 1 88 ? 19.702 -4.695 -16.268 1.00 91.38 246 PHE A CA 1
ATOM 1383 C C . PHE A 1 88 ? 18.701 -5.082 -15.186 1.00 85.84 246 PHE A C 1
ATOM 1384 O O . PHE A 1 88 ? 18.367 -4.280 -14.309 1.00 93.82 246 PHE A O 1
ATOM 1401 N N . ASN A 1 89 ? 18.210 -6.318 -15.265 1.00 86.88 247 ASN A N 1
ATOM 1402 C CA . ASN A 1 89 ? 17.351 -6.837 -14.210 1.00 99.00 247 ASN A CA 1
ATOM 1403 C C . ASN A 1 89 ? 18.141 -7.254 -12.980 1.00 92.81 247 ASN A C 1
ATOM 1404 O O . ASN A 1 89 ? 17.584 -7.275 -11.877 1.00 104.87 247 ASN A O 1
ATOM 1415 N N . ASN A 1 90 ? 19.419 -7.583 -13.142 1.00 94.65 248 ASN A N 1
ATOM 1416 C CA . ASN A 1 90 ? 20.209 -8.107 -12.039 1.00 93.43 248 ASN A CA 1
ATOM 1417 C C . ASN A 1 90 ? 21.680 -8.068 -12.420 1.00 80.68 248 ASN A C 1
ATOM 1418 O O . ASN A 1 90 ? 22.032 -8.119 -13.602 1.00 81.01 248 ASN A O 1
ATOM 1429 N N . MET A 1 91 ? 22.528 -7.980 -11.399 1.00 78.83 249 MET A N 1
ATOM 1430 C CA . MET A 1 91 ? 23.974 -7.877 -11.547 1.00 76.29 249 MET A CA 1
ATOM 1431 C C . MET A 1 91 ? 24.615 -8.921 -10.647 1.00 72.84 249 MET A C 1
ATOM 1432 O O . MET A 1 91 ? 24.207 -9.089 -9.494 1.00 80.44 249 MET A O 1
ATOM 1446 N N . VAL A 1 92 ? 25.614 -9.624 -11.173 1.00 68.14 250 VAL A N 1
ATOM 1447 C CA . VAL A 1 92 ? 26.127 -10.833 -10.539 1.00 73.73 250 VAL A CA 1
ATOM 1448 C C . VAL A 1 92 ? 27.646 -10.834 -10.592 1.00 62.60 250 VAL A C 1
ATOM 1449 O O . VAL A 1 92 ? 28.239 -10.569 -11.643 1.00 63.65 250 VAL A O 1
ATOM 1462 N N . ASN A 1 93 ? 28.274 -11.128 -9.454 1.00 62.77 251 ASN A N 1
ATOM 1463 C CA . ASN A 1 93 ? 29.705 -11.418 -9.394 1.00 65.98 251 ASN A CA 1
ATOM 1464 C C . ASN A 1 93 ? 29.888 -12.854 -9.870 1.00 58.86 251 ASN A C 1
ATOM 1465 O O . ASN A 1 93 ? 29.630 -13.806 -9.129 1.00 60.35 251 ASN A O 1
ATOM 1476 N N . TYR A 1 94 ? 30.326 -13.012 -11.117 1.00 59.15 252 TYR A N 1
ATOM 1477 C CA . TYR A 1 94 ? 30.392 -14.310 -11.777 1.00 60.16 252 TYR A CA 1
ATOM 1478 C C . TYR A 1 94 ? 31.708 -15.037 -11.537 1.00 58.75 252 TYR A C 1
ATOM 1479 O O . TYR A 1 94 ? 31.830 -16.205 -11.924 1.00 53.96 252 TYR A O 1
ATOM 1497 N N . GLY A 1 95 ? 32.686 -14.384 -10.906 1.00 52.66 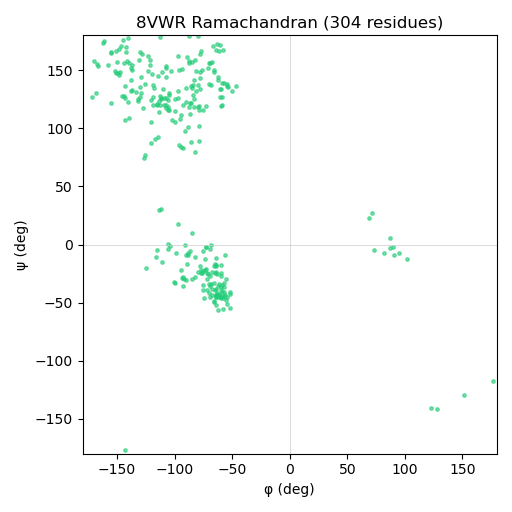253 GLY A N 1
ATOM 1498 C CA . GLY A 1 95 ? 33.973 -14.989 -10.622 1.00 50.96 253 GLY A CA 1
ATOM 1499 C C . GLY A 1 95 ? 35.109 -14.172 -11.222 1.00 53.00 253 GLY A C 1
ATOM 1500 O O . GLY A 1 95 ? 35.082 -12.938 -11.206 1.00 49.15 253 GLY A O 1
ATOM 1504 N N . SER A 1 96 ? 36.105 -14.878 -11.756 1.00 48.48 254 SER A N 1
ATOM 1505 C CA . SER A 1 96 ? 37.289 -14.240 -12.313 1.00 50.07 254 SER A CA 1
ATOM 1506 C C . SER A 1 96 ? 37.869 -15.116 -13.413 1.00 49.04 254 SER A C 1
ATOM 1507 O O . SER A 1 96 ? 37.761 -16.346 -13.373 1.00 48.74 254 SER A O 1
ATOM 1515 N N . ASP A 1 97 ? 38.487 -14.465 -14.397 1.00 51.40 255 ASP A N 1
ATOM 1516 C CA . ASP A 1 97 ? 39.205 -15.151 -15.461 1.00 51.62 255 ASP A CA 1
ATOM 1517 C C . ASP A 1 97 ? 40.716 -15.094 -15.279 1.00 50.60 255 ASP A C 1
ATOM 1518 O O . ASP A 1 97 ? 41.447 -15.660 -16.098 1.00 50.78 255 ASP A O 1
ATOM 1527 N N . ARG A 1 98 ? 41.201 -14.428 -14.231 1.00 48.47 256 ARG A N 1
ATOM 1528 C CA . ARG A 1 98 ? 42.627 -14.419 -13.936 1.00 51.33 256 ARG A CA 1
ATOM 1529 C C . ARG A 1 98 ? 42.900 -13.843 -12.554 1.00 51.60 256 ARG A C 1
ATOM 1530 O O . ARG A 1 98 ? 42.428 -12.752 -12.216 1.00 55.15 256 ARG A O 1
ATOM 1551 N N . LEU A 1 99 ? 43.688 -14.564 -11.764 1.00 50.79 257 LEU A N 1
ATOM 1552 C CA . LEU A 1 99 ? 44.082 -14.140 -10.426 1.00 48.21 257 LEU A CA 1
ATOM 1553 C C . LEU A 1 99 ? 45.587 -14.323 -10.317 1.00 51.63 257 LEU A C 1
ATOM 1554 O O . LEU A 1 99 ? 46.096 -15.426 -10.543 1.00 49.01 257 LEU A O 1
ATOM 1570 N N . ARG A 1 100 ? 46.298 -13.243 -9.999 1.00 48.77 258 ARG A N 1
ATOM 1571 C CA . ARG A 1 100 ? 47.748 -13.271 -9.880 1.00 52.37 258 ARG A CA 1
ATOM 1572 C C . ARG A 1 100 ? 48.166 -12.474 -8.652 1.00 50.49 258 ARG A C 1
ATOM 1573 O O . ARG A 1 100 ? 47.492 -11.520 -8.254 1.00 48.17 258 ARG A O 1
ATOM 1594 N N . PHE A 1 101 ? 49.291 -12.875 -8.059 1.00 51.19 259 PHE A N 1
ATOM 1595 C CA . PHE A 1 101 ? 49.841 -12.235 -6.862 1.00 57.41 259 PHE A CA 1
ATOM 1596 C C . PHE A 1 101 ? 51.290 -11.850 -7.141 1.00 58.73 259 PHE A C 1
ATOM 1597 O O . PHE A 1 101 ? 52.226 -12.480 -6.632 1.00 56.05 259 PHE A O 1
ATOM 1614 N N . PRO A 1 102 ? 51.511 -10.800 -7.941 1.00 57.24 260 PRO A N 1
ATOM 1615 C CA . PRO A 1 102 ? 52.883 -10.522 -8.402 1.00 61.20 260 PRO A CA 1
ATOM 1616 C C . PRO A 1 102 ? 53.830 -10.076 -7.300 1.00 61.97 260 PRO A C 1
ATOM 1617 O O . PRO A 1 102 ? 55.008 -10.453 -7.323 1.00 63.35 260 PRO A O 1
ATOM 1628 N N . THR A 1 103 ? 53.368 -9.270 -6.349 1.00 56.75 261 THR A N 1
ATOM 1629 C CA . THR A 1 103 ? 54.224 -8.771 -5.281 1.00 60.49 261 THR A CA 1
ATOM 1630 C C . THR A 1 103 ? 53.470 -8.824 -3.962 1.00 49.50 261 THR A C 1
ATOM 1631 O O . THR A 1 103 ? 52.237 -8.741 -3.944 1.00 54.36 261 THR A O 1
ATOM 1642 N N . PRO A 1 104 ? 54.180 -8.966 -2.847 1.00 55.04 262 PRO A N 1
ATOM 1643 C CA . PRO A 1 104 ? 53.503 -9.119 -1.557 1.00 59.15 262 PRO A CA 1
ATOM 1644 C C . PRO A 1 104 ? 53.127 -7.785 -0.931 1.00 55.49 262 PRO A C 1
ATOM 1645 O O . PRO A 1 104 ? 53.698 -6.734 -1.226 1.00 54.19 262 PRO A O 1
ATOM 1656 N N . VAL A 1 105 ? 52.136 -7.855 -0.048 1.00 50.03 263 VAL A N 1
ATOM 1657 C CA . VAL A 1 105 ? 51.721 -6.720 0.773 1.00 52.74 263 VAL A CA 1
ATOM 1658 C C . VAL A 1 105 ? 52.349 -6.903 2.154 1.00 54.11 263 VAL A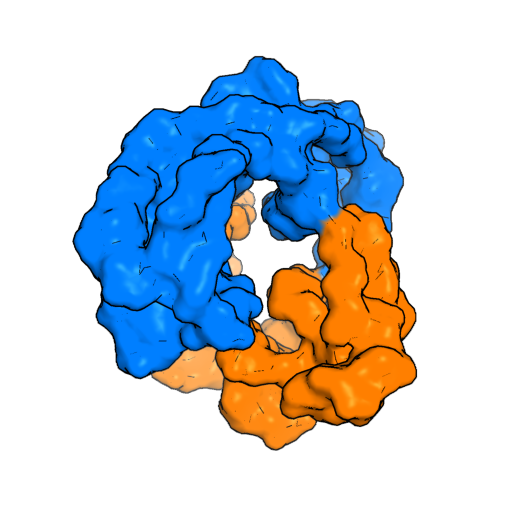 C 1
ATOM 1659 O O . VAL A 1 105 ? 51.890 -7.768 2.919 1.00 49.56 263 VAL A O 1
ATOM 1672 N N . PRO A 1 106 ? 53.386 -6.144 2.507 1.00 48.62 264 PRO A N 1
ATOM 1673 C CA . PRO A 1 106 ? 53.968 -6.288 3.847 1.00 54.69 264 PRO A CA 1
ATOM 1674 C C . PRO A 1 106 ? 52.959 -5.942 4.930 1.00 49.20 264 PRO A C 1
ATOM 1675 O O . PRO A 1 106 ? 52.127 -5.046 4.770 1.00 47.40 264 PRO A O 1
ATOM 1686 N N . SER A 1 107 ? 53.039 -6.671 6.039 1.00 51.57 265 SER A N 1
ATOM 1687 C CA . SER A 1 107 ? 52.207 -6.379 7.196 1.00 53.13 265 SER A CA 1
ATOM 1688 C C . SER A 1 107 ? 52.303 -4.904 7.560 1.00 50.47 265 SER A C 1
ATOM 1689 O O . SER A 1 107 ? 53.397 -4.338 7.637 1.00 48.73 265 SER A O 1
ATOM 1697 N N . GLY A 1 108 ? 51.146 -4.277 7.772 1.00 50.23 266 GLY A N 1
ATOM 1698 C CA . GLY A 1 108 ? 51.087 -2.892 8.180 1.00 51.33 266 GLY A CA 1
ATOM 1699 C C . GLY A 1 108 ? 51.007 -1.882 7.056 1.00 53.67 266 GLY A C 1
ATOM 1700 O O . GLY A 1 108 ? 50.794 -0.693 7.330 1.00 53.27 266 GLY A O 1
ATOM 1704 N N . CYS A 1 109 ? 51.172 -2.303 5.807 1.00 55.26 267 CYS A N 1
ATOM 1705 C CA . CYS A 1 109 ? 51.080 -1.372 4.694 1.00 50.57 267 CYS A CA 1
ATOM 1706 C C . CYS A 1 109 ? 49.624 -1.136 4.303 1.00 51.53 267 CYS A C 1
ATOM 1707 O O . CYS A 1 109 ? 48.731 -1.934 4.603 1.00 50.10 267 CYS A O 1
ATOM 1715 N N . LYS A 1 110 ? 49.394 -0.018 3.622 1.00 48.89 268 LYS A N 1
ATOM 1716 C CA . LYS A 1 110 ? 48.084 0.299 3.078 1.00 51.17 268 LYS A CA 1
ATOM 1717 C C . LYS A 1 110 ? 47.993 -0.183 1.637 1.00 50.42 268 LYS A C 1
ATOM 1718 O O . LYS A 1 110 ? 48.995 -0.257 0.921 1.00 50.26 268 LYS A O 1
ATOM 1737 N N . ILE A 1 111 ? 46.775 -0.509 1.217 1.00 45.95 269 ILE A N 1
ATOM 1738 C CA . ILE A 1 111 ? 46.508 -0.902 -0.159 1.00 45.16 269 ILE A CA 1
ATOM 1739 C C . ILE A 1 111 ? 45.483 0.052 -0.754 1.00 46.18 269 ILE A C 1
ATOM 1740 O O . ILE A 1 111 ? 44.693 0.678 -0.040 1.00 45.36 269 ILE A O 1
ATOM 1756 N N . ARG A 1 112 ? 45.522 0.170 -2.079 1.00 44.91 270 ARG A N 1
ATOM 1757 C CA . ARG A 1 112 ? 44.512 0.882 -2.848 1.00 46.54 270 ARG A CA 1
ATOM 1758 C C . ARG A 1 112 ? 44.396 0.192 -4.200 1.00 51.57 270 ARG A C 1
ATOM 1759 O O . ARG A 1 112 ? 45.230 -0.643 -4.565 1.00 48.95 270 ARG A O 1
ATOM 1780 N N . ALA A 1 113 ? 43.357 0.548 -4.953 1.00 50.84 271 ALA A N 1
ATOM 1781 C CA . ALA A 1 113 ? 43.060 -0.160 -6.188 1.00 49.13 271 ALA A CA 1
ATOM 1782 C C . ALA A 1 113 ? 42.533 0.786 -7.255 1.00 52.85 271 ALA A C 1
ATOM 1783 O O . ALA A 1 113 ? 41.989 1.855 -6.965 1.00 55.11 271 ALA A O 1
ATOM 1790 N N . ARG A 1 114 ? 42.708 0.363 -8.507 1.00 51.48 272 ARG A N 1
ATOM 1791 C CA . ARG A 1 114 ? 42.126 1.017 -9.670 1.00 54.39 272 ARG A CA 1
ATOM 1792 C C . ARG A 1 114 ? 41.711 -0.069 -10.654 1.00 56.46 272 ARG A C 1
ATOM 1793 O O . ARG A 1 114 ? 42.106 -1.232 -10.527 1.00 55.51 272 ARG A O 1
ATOM 1814 N N . ALA A 1 115 ? 40.903 0.308 -11.644 1.00 54.58 273 ALA A N 1
ATOM 1815 C CA . ALA A 1 115 ? 40.291 -0.689 -12.507 1.00 56.59 273 ALA A CA 1
ATOM 1816 C C . ALA A 1 115 ? 40.032 -0.121 -13.895 1.00 63.77 273 ALA A C 1
ATOM 1817 O O . ALA A 1 115 ? 40.090 1.089 -14.123 1.00 61.79 273 ALA A O 1
ATOM 1824 N N . ARG A 1 116 ? 39.742 -1.033 -14.822 1.00 58.20 274 ARG A N 1
ATOM 1825 C CA . ARG A 1 116 ? 39.333 -0.693 -16.176 1.00 63.51 274 ARG A CA 1
ATOM 1826 C C . ARG A 1 116 ? 38.577 -1.880 -16.756 1.00 66.92 274 ARG A C 1
ATOM 1827 O O . ARG A 1 116 ? 38.791 -3.025 -16.349 1.00 61.82 274 ARG A O 1
ATOM 1848 N N . ILE A 1 117 ? 37.698 -1.597 -17.711 1.00 65.59 275 ILE A N 1
ATOM 1849 C CA . ILE A 1 117 ? 36.969 -2.653 -18.404 1.00 61.80 275 ILE A CA 1
ATOM 1850 C C . ILE A 1 117 ? 37.892 -3.261 -19.452 1.00 71.27 275 ILE A C 1
ATOM 1851 O O . ILE A 1 117 ? 38.348 -2.572 -20.372 1.00 75.89 275 ILE A O 1
ATOM 1867 N N . LYS A 1 118 ? 38.167 -4.555 -19.312 1.00 67.80 276 LYS A N 1
ATOM 1868 C CA . LYS A 1 118 ? 39.113 -5.258 -20.168 1.00 65.74 276 LYS A CA 1
ATOM 1869 C C . LYS A 1 118 ? 38.444 -5.955 -21.342 1.00 66.94 276 LYS A C 1
ATOM 1870 O O . LYS A 1 118 ? 39.112 -6.216 -22.349 1.00 70.47 276 LYS A O 1
ATOM 1889 N N . ALA A 1 119 ? 37.150 -6.251 -21.246 1.00 69.41 277 ALA A N 1
ATOM 1890 C CA . ALA A 1 119 ? 36.440 -6.934 -22.319 1.00 66.60 277 ALA A CA 1
ATOM 1891 C C . ALA A 1 119 ? 34.949 -6.900 -22.027 1.00 70.94 277 ALA A C 1
ATOM 1892 O O . ALA A 1 119 ? 34.525 -6.742 -20.879 1.00 66.94 277 ALA A O 1
ATOM 1899 N N . VAL A 1 120 ? 34.160 -7.056 -23.089 1.00 74.34 278 VAL A N 1
ATOM 1900 C CA . VAL A 1 120 ? 32.704 -7.094 -23.005 1.00 69.67 278 VAL A CA 1
ATOM 1901 C C . VAL A 1 120 ? 32.204 -8.105 -24.026 1.00 70.71 278 VAL A C 1
ATOM 1902 O O . VAL A 1 120 ? 32.541 -8.013 -25.211 1.00 80.30 278 VAL A O 1
ATOM 1915 N N . GLU A 1 121 ? 31.404 -9.068 -23.572 1.00 75.74 279 GLU A N 1
ATOM 1916 C CA . GLU A 1 121 ? 30.883 -10.105 -24.449 1.00 78.18 279 GLU A CA 1
ATOM 1917 C C . GLU A 1 121 ? 29.421 -10.370 -24.131 1.00 71.40 279 GLU A C 1
ATOM 1918 O O . GLU A 1 121 ? 29.018 -10.366 -22.965 1.00 77.42 279 GLU A O 1
ATOM 1930 N N . GLN A 1 122 ? 28.636 -10.609 -25.175 1.00 77.56 280 GLN A N 1
ATOM 1931 C CA . GLN A 1 122 ? 27.251 -11.031 -25.020 1.00 76.43 280 GLN A CA 1
ATOM 1932 C C . GLN A 1 122 ? 27.227 -12.548 -24.877 1.00 73.94 280 GLN A C 1
ATOM 1933 O O . GLN A 1 122 ? 27.724 -13.267 -25.751 1.00 74.01 280 GLN A O 1
ATOM 1947 N N . VAL A 1 123 ? 26.669 -13.029 -23.769 1.00 82.38 281 VAL A N 1
ATOM 1948 C CA . VAL A 1 123 ? 26.543 -14.462 -23.534 1.00 74.67 281 VAL A CA 1
ATOM 1949 C C . VAL A 1 123 ? 25.065 -14.825 -23.566 1.00 74.80 281 VAL A C 1
ATOM 1950 O O . VAL A 1 123 ? 24.202 -13.956 -23.733 1.00 82.84 281 VAL A O 1
ATOM 1963 N N . ARG A 1 124 ? 24.766 -16.114 -23.405 1.00 73.64 282 ARG A N 1
ATOM 1964 C CA . ARG A 1 124 ? 23.380 -16.566 -23.452 1.00 77.03 282 ARG A CA 1
ATOM 1965 C C . ARG A 1 124 ? 22.538 -15.896 -22.375 1.00 86.96 282 ARG A C 1
ATOM 1966 O O . ARG A 1 124 ? 21.379 -15.538 -22.618 1.00 79.06 282 ARG A O 1
ATOM 1987 N N . SER A 1 125 ? 23.101 -15.708 -21.185 1.00 76.33 283 SER A N 1
ATOM 1988 C CA . SER A 1 125 ? 22.354 -15.189 -20.049 1.00 73.76 283 SER A CA 1
ATOM 1989 C C . SER A 1 125 ? 22.409 -13.671 -19.926 1.00 74.48 283 SER A C 1
ATOM 1990 O O . SER A 1 125 ? 21.800 -13.121 -19.002 1.00 84.36 283 SER A O 1
ATOM 1998 N N . GLY A 1 126 ? 23.113 -12.980 -20.820 1.00 65.60 284 GLY A N 1
ATOM 1999 C CA . GLY A 1 126 ? 23.185 -11.534 -20.742 1.00 76.41 284 GLY A CA 1
ATOM 2000 C C . GLY A 1 126 ? 24.463 -10.941 -21.298 1.00 74.69 284 GLY A C 1
ATOM 2001 O O . GLY A 1 126 ? 24.859 -11.251 -22.426 1.00 78.99 284 GLY A O 1
ATOM 2005 N N . VAL A 1 127 ? 25.114 -10.081 -20.517 1.00 70.91 285 VAL A N 1
ATOM 2006 C CA . VAL A 1 127 ? 26.321 -9.380 -20.941 1.00 79.12 285 VAL A CA 1
ATOM 2007 C C . VAL A 1 127 ? 27.403 -9.607 -19.894 1.00 73.50 285 VAL A C 1
ATOM 2008 O O . VAL A 1 127 ? 27.251 -9.192 -18.738 1.00 69.98 285 VAL A O 1
ATOM 2021 N N . GLN A 1 128 ? 28.492 -10.253 -20.300 1.00 73.27 286 GLN A N 1
ATOM 2022 C CA . GLN A 1 128 ? 29.641 -10.475 -19.435 1.00 69.48 286 GLN A CA 1
ATOM 2023 C C . GLN A 1 128 ? 30.635 -9.336 -19.623 1.00 66.77 286 GLN A C 1
ATOM 2024 O O . GLN A 1 128 ? 31.139 -9.122 -20.731 1.00 69.61 286 GLN A O 1
ATOM 2038 N N . ALA A 1 129 ? 30.915 -8.610 -18.546 1.00 63.41 287 ALA A N 1
ATOM 2039 C CA . ALA A 1 129 ? 31.891 -7.528 -18.552 1.00 59.73 287 ALA A CA 1
ATOM 2040 C C . ALA A 1 129 ? 33.060 -7.932 -17.665 1.00 63.48 287 ALA A C 1
ATOM 2041 O O . ALA A 1 129 ? 32.866 -8.248 -16.486 1.00 62.50 287 ALA A O 1
ATOM 2048 N N . THR A 1 130 ? 34.266 -7.928 -18.230 1.00 59.83 288 THR A N 1
ATOM 2049 C CA . THR A 1 130 ? 35.476 -8.288 -17.500 1.00 57.47 288 THR A CA 1
ATOM 2050 C C . THR A 1 130 ? 36.187 -7.010 -17.066 1.00 56.82 288 THR A C 1
ATOM 2051 O O . THR A 1 130 ? 36.674 -6.245 -17.906 1.00 59.10 288 THR A O 1
ATOM 2062 N N . MET A 1 131 ? 36.257 -6.788 -15.758 1.00 56.34 289 MET A N 1
ATOM 2063 C CA . MET A 1 131 ? 36.908 -5.618 -15.183 1.00 58.83 289 MET A CA 1
ATOM 2064 C C . MET A 1 131 ? 38.246 -6.039 -14.590 1.00 60.70 289 MET A C 1
ATOM 2065 O O . MET A 1 131 ? 38.285 -6.819 -13.632 1.00 53.42 289 MET A O 1
ATOM 2079 N N . GLU A 1 132 ? 39.336 -5.521 -15.154 1.00 59.14 290 GLU A N 1
ATOM 2080 C CA . GLU A 1 132 ? 40.659 -5.787 -14.606 1.00 59.48 290 GLU A CA 1
ATOM 2081 C C . GLU A 1 132 ? 40.885 -4.904 -13.385 1.00 56.28 290 GLU A C 1
ATOM 2082 O O . GLU A 1 132 ? 40.955 -3.676 -13.498 1.00 55.68 290 GLU A O 1
ATOM 2094 N N . LEU A 1 133 ? 41.020 -5.536 -12.228 1.00 52.25 291 LEU A N 1
ATOM 2095 C CA . LEU A 1 133 ? 41.219 -4.855 -10.957 1.00 51.64 291 LEU A CA 1
ATOM 2096 C C . LEU A 1 133 ? 42.661 -5.053 -10.515 1.00 56.16 291 LEU A C 1
ATOM 2097 O O . LEU A 1 133 ? 43.145 -6.187 -10.451 1.00 55.82 291 LEU A O 1
ATOM 2113 N N . ASN A 1 134 ? 43.348 -3.947 -10.237 1.00 54.07 292 ASN A N 1
ATOM 2114 C CA . ASN A 1 134 ? 44.721 -3.967 -9.750 1.00 44.88 292 ASN A CA 1
ATOM 2115 C C . ASN A 1 134 ? 44.741 -3.392 -8.342 1.00 48.88 292 ASN A C 1
ATOM 2116 O O . ASN A 1 134 ? 44.351 -2.238 -8.134 1.00 51.42 292 ASN A O 1
ATOM 2127 N N . ILE A 1 135 ? 45.188 -4.196 -7.383 1.00 48.64 293 ILE A N 1
ATOM 2128 C CA . ILE A 1 135 ? 45.346 -3.784 -5.992 1.00 45.32 293 ILE A CA 1
ATOM 2129 C C . ILE A 1 135 ? 46.838 -3.600 -5.737 1.00 47.72 293 ILE A C 1
ATOM 2130 O O . ILE A 1 135 ? 47.627 -4.529 -5.951 1.00 47.23 293 ILE A O 1
ATOM 2146 N N . HIS A 1 136 ? 47.219 -2.411 -5.270 1.00 46.47 294 HIS A N 1
ATOM 2147 C CA . HIS A 1 136 ? 48.610 -2.056 -5.045 1.00 50.42 294 HIS A CA 1
ATOM 2148 C C . HIS A 1 136 ? 48.853 -1.723 -3.579 1.00 49.50 294 HIS A C 1
ATOM 2149 O O . HIS A 1 136 ? 47.983 -1.166 -2.903 1.00 49.13 294 HIS A O 1
ATOM 2163 N N . VAL A 1 137 ? 50.056 -2.045 -3.096 1.00 47.94 295 VAL A N 1
ATOM 2164 C CA . VAL A 1 137 ? 50.587 -1.342 -1.935 1.00 48.79 295 VAL A CA 1
ATOM 2165 C C . VAL A 1 137 ? 50.682 0.135 -2.287 1.00 49.88 295 VAL A C 1
ATOM 2166 O O . VAL A 1 137 ? 51.151 0.495 -3.374 1.00 50.88 295 VAL A O 1
ATOM 2179 N N . VAL A 1 138 ? 50.226 1.004 -1.381 1.00 47.75 296 VAL A N 1
ATOM 2180 C CA . VAL A 1 138 ? 50.288 2.438 -1.645 1.00 47.00 296 VAL A CA 1
ATOM 2181 C C . VAL A 1 138 ? 51.736 2.846 -1.876 1.00 53.50 296 VAL A C 1
ATOM 2182 O O . VAL A 1 138 ? 52.618 2.567 -1.053 1.00 55.67 296 VAL A O 1
ATOM 2195 N N . GLY A 1 139 ? 51.986 3.520 -2.995 1.00 51.12 297 GLY A N 1
ATOM 2196 C CA . GLY A 1 139 ? 53.326 3.930 -3.359 1.00 53.66 297 GLY A CA 1
ATOM 2197 C C . GLY A 1 139 ? 54.126 2.907 -4.132 1.00 56.49 297 GLY A C 1
ATOM 2198 O O . GLY A 1 139 ? 55.317 3.135 -4.378 1.00 59.77 297 GLY A O 1
ATOM 2202 N N . GLN A 1 140 ? 53.516 1.786 -4.513 1.00 54.58 298 GLN A N 1
ATOM 2203 C CA . GLN A 1 140 ? 54.164 0.733 -5.285 1.00 64.63 298 GLN A CA 1
ATOM 2204 C C . GLN A 1 140 ? 53.523 0.668 -6.664 1.00 60.29 298 GLN A C 1
ATOM 2205 O O . GLN A 1 140 ? 52.319 0.415 -6.779 1.00 60.52 298 GLN A O 1
ATOM 2219 N N . ASP A 1 141 ? 54.329 0.879 -7.707 1.00 61.21 299 ASP A N 1
ATOM 2220 C CA . ASP A 1 141 ? 53.803 0.874 -9.066 1.00 70.23 299 ASP A CA 1
ATOM 2221 C C . ASP A 1 141 ? 53.462 -0.526 -9.558 1.00 74.98 299 ASP A C 1
ATOM 2222 O O . ASP A 1 141 ? 52.651 -0.664 -10.481 1.00 75.72 299 ASP A O 1
ATOM 2231 N N . ARG A 1 142 ? 54.051 -1.562 -8.975 1.00 68.33 300 ARG A N 1
ATOM 2232 C CA . ARG A 1 142 ? 53.714 -2.916 -9.413 1.00 68.80 300 ARG A CA 1
ATOM 2233 C C . ARG A 1 142 ? 52.539 -3.450 -8.600 1.00 64.90 300 ARG A C 1
ATOM 2234 O O . ARG A 1 142 ? 52.533 -3.299 -7.369 1.00 58.20 300 ARG A O 1
ATOM 2255 N N . PRO A 1 143 ? 51.540 -4.067 -9.225 1.00 64.91 301 PRO A N 1
ATOM 2256 C CA . PRO A 1 143 ? 50.398 -4.564 -8.452 1.00 58.89 301 PRO A CA 1
ATOM 2257 C C . PRO A 1 143 ? 50.797 -5.688 -7.511 1.00 56.88 301 PRO A C 1
ATOM 2258 O O . PRO A 1 143 ? 51.723 -6.459 -7.777 1.00 56.75 301 PRO A O 1
ATOM 2269 N N . ALA A 1 144 ? 50.078 -5.769 -6.393 1.00 50.00 302 ALA A N 1
ATOM 2270 C CA . ALA A 1 144 ? 50.197 -6.902 -5.486 1.00 51.14 302 ALA A CA 1
ATOM 2271 C C . ALA A 1 144 ? 49.180 -7.989 -5.800 1.00 53.58 302 ALA A C 1
ATOM 2272 O O . ALA A 1 144 ? 49.440 -9.168 -5.530 1.00 58.04 302 ALA A O 1
ATOM 2279 N N . VAL A 1 145 ? 48.036 -7.619 -6.375 1.00 53.10 303 VAL A N 1
ATOM 2280 C CA . VAL A 1 145 ? 46.992 -8.565 -6.755 1.00 53.87 303 VAL A CA 1
ATOM 2281 C C . VAL A 1 145 ? 46.353 -8.088 -8.052 1.00 51.29 303 VAL A C 1
ATOM 2282 O O . VAL A 1 145 ? 45.923 -6.934 -8.152 1.00 49.97 303 VAL A O 1
ATOM 2295 N N . ILE A 1 146 ? 46.294 -8.976 -9.042 1.00 48.14 304 ILE A N 1
ATOM 2296 C CA . ILE A 1 146 ? 45.572 -8.745 -10.287 1.00 45.37 304 ILE A CA 1
ATOM 2297 C C . ILE A 1 146 ? 44.364 -9.670 -10.294 1.00 54.50 304 ILE A C 1
ATOM 2298 O O . ILE A 1 146 ? 44.486 -10.861 -9.979 1.00 48.69 304 ILE A O 1
ATOM 2314 N N . ASN A 1 147 ? 43.202 -9.127 -10.652 1.00 48.88 305 ASN A N 1
ATOM 2315 C CA . ASN A 1 147 ? 41.953 -9.883 -10.630 1.00 51.57 305 ASN A CA 1
ATOM 2316 C C . ASN A 1 147 ? 41.107 -9.447 -11.818 1.00 53.49 305 ASN A C 1
ATOM 2317 O O . ASN A 1 147 ? 40.562 -8.339 -11.822 1.00 49.70 305 ASN A O 1
ATOM 2328 N N . ASP A 1 148 ? 41.006 -10.319 -12.824 1.00 50.60 306 ASP A N 1
ATOM 2329 C CA . ASP A 1 148 ? 40.145 -10.090 -13.985 1.00 48.30 306 ASP A CA 1
ATOM 2330 C C . ASP A 1 148 ? 38.726 -10.510 -13.609 1.00 50.47 306 ASP A C 1
ATOM 2331 O O . ASP A 1 148 ? 38.244 -11.594 -13.947 1.00 51.20 306 ASP A O 1
ATOM 2340 N N . LEU A 1 149 ? 38.049 -9.621 -12.887 1.00 54.54 307 LEU A N 1
ATOM 2341 C CA . LEU A 1 149 ? 36.709 -9.907 -12.393 1.00 55.59 307 LEU A CA 1
ATOM 2342 C C . LEU A 1 149 ? 35.704 -9.971 -13.533 1.00 57.77 307 LEU A C 1
ATOM 2343 O O . LEU A 1 149 ? 35.709 -9.130 -14.436 1.00 54.54 307 LEU A O 1
ATOM 2359 N N . VAL A 1 150 ? 34.815 -10.956 -13.468 1.00 55.28 308 VAL A N 1
ATOM 2360 C CA . VAL A 1 150 ? 33.771 -11.149 -14.467 1.00 60.80 308 VAL A CA 1
ATOM 2361 C C . VAL A 1 150 ? 32.447 -10.735 -13.840 1.00 61.58 308 VAL A C 1
ATOM 2362 O O . VAL A 1 150 ? 32.008 -11.328 -12.846 1.00 58.69 308 VAL A O 1
ATOM 2375 N N . ILE A 1 151 ? 31.825 -9.707 -14.409 1.00 62.05 309 ILE A N 1
ATOM 2376 C CA . ILE A 1 151 ? 30.510 -9.237 -13.992 1.00 59.83 309 ILE A CA 1
ATOM 2377 C C . ILE A 1 151 ? 29.501 -9.686 -15.037 1.00 66.93 309 ILE A C 1
ATOM 2378 O O . ILE A 1 151 ? 29.702 -9.464 -16.237 1.00 65.46 309 ILE A O 1
ATOM 2394 N N . LEU A 1 152 ? 28.414 -10.303 -14.584 1.00 64.96 310 LEU A N 1
ATOM 2395 C CA . LEU A 1 152 ? 27.343 -10.748 -15.464 1.00 69.55 310 LEU A CA 1
ATOM 2396 C C . LEU A 1 152 ? 26.123 -9.864 -15.245 1.00 70.37 310 LEU A C 1
ATOM 2397 O O . LEU A 1 152 ? 25.590 -9.799 -14.132 1.00 68.03 310 LEU A O 1
ATOM 2413 N N . TYR A 1 153 ? 25.691 -9.187 -16.303 1.00 69.18 311 TYR A N 1
ATOM 2414 C CA . TYR A 1 153 ? 24.461 -8.408 -16.295 1.00 74.09 311 TYR A CA 1
ATOM 2415 C C . TYR A 1 153 ? 23.346 -9.245 -16.905 1.00 79.19 311 TYR A C 1
ATOM 2416 O O . TYR A 1 153 ? 23.527 -9.844 -17.970 1.00 76.64 311 TYR A O 1
ATOM 2434 N N . MET A 1 154 ? 22.204 -9.289 -16.228 1.00 83.93 312 MET A N 1
ATOM 2435 C CA . MET A 1 154 ? 21.075 -10.087 -16.688 1.00 83.55 312 MET A CA 1
ATOM 2436 C C . MET A 1 154 ? 19.825 -9.228 -16.819 1.00 86.17 312 MET A C 1
ATOM 2437 O O . MET A 1 154 ? 19.742 -8.140 -16.250 1.00 98.13 312 MET A O 1
ATOM 2452 N N . LYS B 1 1 ? 51.735 -43.801 -0.371 1.00 110.01 159 LYS B N 1
ATOM 2453 C CA . LYS B 1 1 ? 51.490 -42.670 -1.261 1.00 111.68 159 LYS B CA 1
ATOM 2454 C C . LYS B 1 1 ? 52.647 -42.535 -2.249 1.00 116.16 159 LYS B C 1
ATOM 2455 O O . LYS B 1 1 ? 53.804 -42.418 -1.845 1.00 102.72 159 LYS B O 1
ATOM 2474 N N . ARG B 1 2 ? 52.332 -42.556 -3.541 1.00 115.12 160 ARG B N 1
ATOM 2475 C CA . ARG B 1 2 ? 53.366 -42.502 -4.562 1.00 104.54 160 ARG B CA 1
ATOM 2476 C C . ARG B 1 2 ? 54.065 -41.145 -4.556 1.00 108.04 160 ARG B C 1
ATOM 2477 O O . ARG B 1 2 ? 53.524 -40.134 -4.100 1.00 103.92 160 ARG B O 1
ATOM 2498 N N . ARG B 1 3 ? 55.289 -41.135 -5.078 1.00 105.78 161 ARG B N 1
ATOM 2499 C CA . ARG B 1 3 ? 56.107 -39.935 -5.169 1.00 101.52 161 ARG B CA 1
ATOM 2500 C C . ARG B 1 3 ? 56.404 -39.638 -6.630 1.00 99.97 161 ARG B C 1
ATOM 2501 O O . ARG B 1 3 ? 56.898 -40.508 -7.356 1.00 100.53 161 ARG B O 1
ATOM 2522 N N . ILE B 1 4 ? 56.106 -38.415 -7.056 1.00 92.00 162 ILE B N 1
ATOM 2523 C CA . ILE B 1 4 ? 56.378 -37.957 -8.412 1.00 86.95 162 ILE B CA 1
ATOM 2524 C C . ILE B 1 4 ? 57.462 -36.893 -8.332 1.00 83.69 162 ILE B C 1
ATOM 2525 O O . ILE B 1 4 ? 57.318 -35.907 -7.598 1.00 100.26 162 ILE B O 1
ATOM 2541 N N . SER B 1 5 ? 58.544 -37.095 -9.082 1.00 92.30 163 SER B N 1
ATOM 2542 C CA . SER B 1 5 ? 59.638 -36.134 -9.106 1.00 95.06 163 SER B CA 1
ATOM 2543 C C . SER B 1 5 ? 59.328 -35.027 -10.102 1.00 89.34 163 SER B C 1
ATOM 2544 O O . SER B 1 5 ? 58.995 -35.296 -11.261 1.00 87.93 163 SER B O 1
ATOM 2552 N N . VAL B 1 6 ? 59.439 -33.778 -9.650 1.00 85.72 164 VAL B N 1
ATOM 2553 C CA . VAL B 1 6 ? 59.224 -32.632 -10.521 1.00 90.78 164 VAL B CA 1
ATOM 2554 C C . VAL B 1 6 ? 60.254 -32.570 -11.640 1.00 95.29 164 VAL B C 1
ATOM 2555 O O . VAL B 1 6 ? 60.084 -31.798 -12.589 1.00 93.67 164 VAL B O 1
ATOM 2568 N N . LYS B 1 7 ? 61.316 -33.371 -11.554 1.00 92.76 165 LYS B N 1
ATOM 2569 C CA . LYS B 1 7 ? 62.316 -33.467 -12.607 1.00 96.39 165 LYS B CA 1
ATOM 2570 C C . LYS B 1 7 ? 61.949 -34.482 -13.683 1.00 95.33 165 LYS B C 1
ATOM 2571 O O . LYS B 1 7 ? 62.673 -34.596 -14.678 1.00 95.71 165 LYS B O 1
ATOM 2590 N N . ASP B 1 8 ? 60.856 -35.222 -13.503 1.00 90.97 166 ASP B N 1
ATOM 2591 C CA . ASP B 1 8 ? 60.391 -36.238 -14.446 1.00 90.58 166 ASP B CA 1
ATOM 2592 C C . ASP B 1 8 ? 59.057 -35.747 -15.006 1.00 88.08 166 ASP B C 1
ATOM 2593 O O . ASP B 1 8 ? 57.995 -36.005 -14.436 1.00 86.96 166 ASP B O 1
ATOM 2602 N N . ILE B 1 9 ? 59.117 -35.036 -16.135 1.00 86.70 167 ILE B N 1
ATOM 2603 C CA . ILE B 1 9 ? 57.929 -34.344 -16.626 1.00 96.07 167 ILE B CA 1
ATOM 2604 C C . ILE B 1 9 ? 56.901 -35.329 -17.173 1.00 89.14 167 ILE B C 1
ATOM 2605 O O . ILE B 1 9 ? 55.694 -35.062 -17.120 1.00 96.04 167 ILE B O 1
ATOM 2621 N N . GLU B 1 10 ? 57.339 -36.475 -17.702 1.00 90.52 168 GLU B N 1
ATOM 2622 C CA . GLU B 1 10 ? 56.370 -37.480 -18.130 1.00 94.76 168 GLU B CA 1
ATOM 2623 C C . GLU B 1 10 ? 55.604 -38.049 -16.940 1.00 85.56 168 GLU B C 1
ATOM 2624 O O . GLU B 1 10 ? 54.424 -38.391 -17.069 1.00 84.38 168 GLU B O 1
ATOM 2636 N N . ALA B 1 11 ? 56.258 -38.155 -15.779 1.00 100.60 169 ALA B N 1
ATOM 2637 C CA . ALA B 1 11 ? 55.566 -38.608 -14.577 1.00 89.44 169 ALA B CA 1
ATOM 2638 C C . ALA B 1 11 ? 54.667 -37.519 -14.006 1.00 77.45 169 ALA B C 1
ATOM 2639 O O . ALA B 1 11 ? 53.603 -37.821 -13.455 1.00 72.99 169 ALA B O 1
ATOM 2646 N N . MET B 1 12 ? 55.077 -36.252 -14.117 1.00 75.04 170 MET B N 1
ATOM 2647 C CA . MET B 1 12 ? 54.198 -35.160 -13.711 1.00 83.29 170 MET B CA 1
ATOM 2648 C C . MET B 1 12 ? 52.994 -35.060 -14.640 1.00 87.62 170 MET B C 1
ATOM 2649 O O . MET B 1 12 ? 51.859 -34.887 -14.179 1.00 71.44 170 MET B O 1
ATOM 2663 N N . LYS B 1 13 ? 53.220 -35.171 -15.953 1.00 75.18 171 LYS B N 1
ATOM 2664 C CA . LYS B 1 13 ? 52.116 -35.100 -16.901 1.00 74.17 171 LYS B CA 1
ATOM 2665 C C . LYS B 1 13 ? 51.131 -36.249 -16.719 1.00 70.39 171 LYS B C 1
ATOM 2666 O O . LYS B 1 13 ? 49.961 -36.110 -17.092 1.00 68.20 171 LYS B O 1
ATOM 2685 N N . SER B 1 14 ? 51.571 -37.372 -16.144 1.00 66.23 172 SER B N 1
ATOM 2686 C CA . SER B 1 14 ? 50.679 -38.508 -15.934 1.00 74.10 172 SER B CA 1
ATOM 2687 C C . SER B 1 14 ? 49.708 -38.288 -14.781 1.00 66.49 172 SER B C 1
ATOM 2688 O O . SER B 1 14 ? 48.839 -39.139 -14.557 1.00 66.56 172 SER B O 1
ATOM 2696 N N . LEU B 1 15 ? 49.846 -37.190 -14.036 1.00 62.38 173 LEU B N 1
ATOM 2697 C CA . LEU B 1 15 ? 48.868 -36.851 -13.013 1.00 63.13 173 LEU B CA 1
ATOM 2698 C C . LEU B 1 15 ? 47.602 -36.245 -13.605 1.00 64.22 173 LEU B C 1
ATOM 2699 O O . LEU B 1 15 ? 46.569 -36.219 -12.927 1.00 62.30 173 LEU B O 1
ATOM 2715 N N . VAL B 1 16 ? 47.662 -35.753 -14.845 1.00 62.99 174 VAL B N 1
ATOM 2716 C CA . VAL B 1 16 ? 46.483 -35.174 -15.475 1.00 56.69 174 VAL B CA 1
ATOM 2717 C C . VAL B 1 16 ? 45.397 -36.236 -15.559 1.00 55.64 174 VAL B C 1
ATOM 2718 O O . VAL B 1 16 ? 45.621 -37.345 -16.060 1.00 55.68 174 VAL B O 1
ATOM 2731 N N . SER B 1 17 ? 44.213 -35.901 -15.055 1.00 52.27 175 SER B N 1
ATOM 2732 C CA . SER B 1 17 ? 43.134 -36.867 -14.944 1.00 62.88 175 SER B CA 1
ATOM 2733 C C . SER B 1 17 ? 41.800 -36.159 -15.100 1.00 53.73 175 SER B C 1
ATOM 2734 O O . SER B 1 17 ? 41.635 -35.011 -14.678 1.00 51.64 175 SER B O 1
ATOM 2742 N N . GLU B 1 18 ? 40.846 -36.861 -15.712 1.00 57.78 176 GLU B N 1
ATOM 2743 C CA . GLU B 1 18 ? 39.474 -36.378 -15.766 1.00 52.79 176 GLU B CA 1
ATOM 2744 C C . GLU B 1 18 ? 38.700 -36.691 -14.492 1.00 57.69 176 GLU B C 1
ATOM 2745 O O . GLU B 1 18 ? 37.600 -36.161 -14.308 1.00 58.71 176 GLU B O 1
ATOM 2757 N N . GLU B 1 19 ? 39.249 -37.520 -13.610 1.00 53.96 177 GLU B N 1
ATOM 2758 C CA . GLU B 1 19 ? 38.570 -37.936 -12.393 1.00 61.33 177 GLU B CA 1
ATOM 2759 C C . GLU B 1 19 ? 39.206 -37.273 -11.180 1.00 61.40 177 GLU B C 1
ATOM 2760 O O . GLU B 1 19 ? 40.393 -36.930 -11.179 1.00 49.44 177 GLU B O 1
ATOM 2772 N N . TYR B 1 20 ? 38.392 -37.088 -10.149 1.00 50.44 178 TYR B N 1
ATOM 2773 C CA . TYR B 1 20 ? 38.761 -36.294 -8.992 1.00 47.78 178 TYR B CA 1
ATOM 2774 C C . TYR B 1 20 ? 39.261 -37.178 -7.859 1.00 49.33 178 TYR B C 1
ATOM 2775 O O . TYR B 1 20 ? 39.043 -38.391 -7.831 1.00 52.46 178 TYR B O 1
ATOM 2793 N N . SER B 1 21 ? 39.956 -36.537 -6.925 1.00 47.09 179 SER B N 1
ATOM 2794 C CA . SER B 1 21 ? 40.420 -37.185 -5.721 1.00 49.29 179 SER B CA 1
ATOM 2795 C C . SER B 1 21 ? 39.237 -37.583 -4.848 1.00 50.24 179 SER B C 1
ATOM 2796 O O . SER B 1 21 ? 38.099 -37.186 -5.103 1.00 46.97 179 SER B O 1
ATOM 2804 N N . PRO B 1 22 ? 39.483 -38.357 -3.793 1.00 45.76 180 PRO B N 1
ATOM 2805 C CA . PRO B 1 22 ? 38.456 -38.546 -2.761 1.00 49.31 180 PRO B CA 1
ATOM 2806 C C . PRO B 1 22 ? 38.092 -37.219 -2.109 1.00 48.09 180 PRO B C 1
ATOM 2807 O O . PRO B 1 22 ? 38.782 -36.207 -2.254 1.00 44.90 180 PRO B O 1
ATOM 2818 N N . TRP B 1 23 ? 36.987 -37.233 -1.368 1.00 44.31 181 TRP B N 1
ATOM 2819 C CA . TRP B 1 23 ? 36.481 -36.028 -0.733 1.00 44.66 181 TRP B CA 1
ATOM 2820 C C . TRP B 1 23 ? 37.299 -35.658 0.498 1.00 46.00 181 TRP B C 1
ATOM 2821 O O . TRP B 1 23 ? 37.830 -36.522 1.201 1.00 47.37 181 TRP B O 1
ATOM 2842 N N . SER B 1 24 ? 37.362 -34.357 0.774 1.00 43.55 182 SER B N 1
ATOM 2843 C CA . SER B 1 24 ? 37.985 -33.844 1.982 1.00 45.13 182 SER B CA 1
ATOM 2844 C C . SER B 1 24 ? 37.039 -33.985 3.173 1.00 42.72 182 SER B C 1
ATOM 2845 O O . SER B 1 24 ? 35.899 -34.437 3.048 1.00 42.96 182 SER B O 1
ATOM 2853 N N . ASN B 1 25 ? 37.511 -33.553 4.341 1.00 41.09 183 ASN B N 1
ATOM 2854 C CA . ASN B 1 25 ? 36.633 -33.376 5.489 1.00 44.18 183 ASN B CA 1
ATOM 2855 C C . ASN B 1 25 ? 35.588 -32.294 5.196 1.00 42.49 183 ASN B C 1
ATOM 2856 O O . ASN B 1 25 ? 35.641 -31.592 4.184 1.00 45.10 183 ASN B O 1
ATOM 2867 N N . GLU B 1 26 ? 34.637 -32.154 6.118 1.00 42.86 184 GLU B N 1
ATOM 2868 C CA . GLU B 1 26 ? 33.524 -31.223 5.982 1.00 46.20 184 GLU B CA 1
ATOM 2869 C C . GLU B 1 26 ? 33.694 -30.038 6.928 1.00 51.84 184 GLU B C 1
ATOM 2870 O O . GLU B 1 26 ? 34.349 -30.141 7.968 1.00 55.25 184 GLU B O 1
ATOM 2882 N N . PHE B 1 27 ? 33.101 -28.902 6.548 1.00 47.32 185 PHE B N 1
ATOM 2883 C CA . PHE B 1 27 ? 33.180 -27.664 7.319 1.00 49.04 185 PHE B CA 1
ATOM 2884 C C . PHE B 1 27 ? 31.845 -26.937 7.240 1.00 47.43 185 PHE B C 1
ATOM 2885 O O . PHE B 1 27 ? 31.261 -26.824 6.160 1.00 47.43 185 PHE B O 1
ATOM 2902 N N . THR B 1 28 ? 31.376 -26.429 8.378 1.00 48.06 186 THR B N 1
ATOM 2903 C CA . THR B 1 28 ? 30.070 -25.782 8.459 1.00 51.99 186 THR B CA 1
ATOM 2904 C C . THR B 1 28 ? 30.206 -24.284 8.188 1.00 50.31 186 THR B C 1
ATOM 2905 O O . THR B 1 28 ? 30.952 -23.585 8.881 1.00 52.43 186 THR B O 1
ATOM 2916 N N . VAL B 1 29 ? 29.473 -23.780 7.180 1.00 47.72 187 VAL B N 1
ATOM 2917 C CA . VAL B 1 29 ? 29.491 -22.376 6.842 1.00 53.72 187 VAL B CA 1
ATOM 2918 C C . VAL B 1 29 ? 28.326 -21.709 7.567 1.00 56.46 187 VAL B C 1
ATOM 2919 O O . VAL B 1 29 ? 27.229 -21.545 7.003 1.00 54.70 187 VAL B O 1
ATOM 2932 N N . SER B 1 30 ? 28.547 -21.360 8.818 1.00 52.44 188 SER B N 1
ATOM 2933 C CA . SER B 1 30 ? 27.494 -20.797 9.645 1.00 54.56 188 SER B CA 1
ATOM 2934 C C . SER B 1 30 ? 27.252 -19.329 9.297 1.00 61.55 188 SER B C 1
ATOM 2935 O O . SER B 1 30 ? 28.053 -18.679 8.619 1.00 49.75 188 SER B O 1
ATOM 2943 N N . GLN B 1 31 ? 26.128 -18.804 9.791 1.00 56.31 189 GLN B N 1
ATOM 2944 C CA . GLN B 1 31 ? 25.864 -17.379 9.644 1.00 61.86 189 GLN B CA 1
ATOM 2945 C C . GLN B 1 31 ? 26.932 -16.546 10.341 1.00 59.88 189 GLN B C 1
ATOM 2946 O O . GLN B 1 31 ? 27.283 -15.459 9.865 1.00 52.40 189 GLN B O 1
ATOM 2960 N N . GLU B 1 32 ? 27.461 -17.037 11.463 1.00 54.83 190 GLU B N 1
ATOM 2961 C CA . GLU B 1 32 ? 28.522 -16.317 12.158 1.00 53.82 190 GLU B CA 1
ATOM 2962 C C . GLU B 1 32 ? 29.761 -16.192 11.280 1.00 59.88 190 GLU B C 1
ATOM 2963 O O . GLU B 1 32 ? 30.381 -15.124 11.211 1.00 53.38 190 GLU B O 1
ATOM 2975 N N . VAL B 1 33 ? 30.133 -17.276 10.599 1.00 53.45 191 VAL B N 1
ATOM 2976 C CA . VAL B 1 33 ? 31.255 -17.227 9.666 1.00 52.43 191 VAL B CA 1
ATOM 2977 C C . VAL B 1 33 ? 30.970 -16.225 8.553 1.00 53.01 191 VAL B C 1
ATOM 2978 O O . VAL B 1 33 ? 31.824 -15.408 8.192 1.00 50.17 191 VAL B O 1
ATOM 2991 N N . ILE B 1 34 ? 29.757 -16.270 7.995 1.00 50.50 192 ILE B N 1
ATOM 2992 C CA . ILE B 1 34 ? 29.407 -15.354 6.912 1.00 55.30 192 ILE B CA 1
ATOM 2993 C C . ILE B 1 34 ? 29.453 -13.911 7.399 1.00 54.93 192 ILE B C 1
ATOM 2994 O O . ILE B 1 34 ? 29.987 -13.026 6.718 1.00 48.00 192 ILE B O 1
ATOM 3010 N N . ASP B 1 35 ? 28.900 -13.650 8.586 1.00 51.93 193 ASP B N 1
ATOM 3011 C CA . ASP B 1 35 ? 28.894 -12.291 9.119 1.00 55.39 193 ASP B CA 1
ATOM 3012 C C . ASP B 1 35 ? 30.310 -11.766 9.323 1.00 53.45 193 ASP B C 1
ATOM 3013 O O . ASP B 1 35 ? 30.598 -10.604 9.011 1.00 53.32 193 ASP B O 1
ATOM 3022 N N . GLU B 1 36 ? 31.209 -12.602 9.850 1.00 53.15 194 GLU B N 1
ATOM 3023 C CA . GLU B 1 36 ? 32.581 -12.155 10.068 1.00 58.00 194 GLU B CA 1
ATOM 3024 C C . GLU B 1 36 ? 33.272 -11.830 8.749 1.00 51.70 194 GLU B C 1
ATOM 3025 O O . GLU B 1 36 ? 33.986 -10.826 8.644 1.00 48.91 194 GLU B O 1
ATOM 3037 N N . PHE B 1 37 ? 33.096 -12.680 7.736 1.00 48.05 195 PHE B N 1
ATOM 3038 C CA . PHE B 1 37 ? 33.676 -12.375 6.432 1.00 51.22 195 PHE B CA 1
ATOM 3039 C C . PHE B 1 37 ? 33.131 -11.057 5.896 1.00 52.97 195 PHE B C 1
ATOM 3040 O O . PHE B 1 37 ? 33.863 -10.282 5.269 1.00 48.99 195 PHE B O 1
ATOM 3057 N N . ALA B 1 38 ? 31.847 -10.779 6.144 1.00 45.78 196 ALA B N 1
ATOM 3058 C CA . ALA B 1 38 ? 31.277 -9.505 5.722 1.00 53.16 196 ALA B CA 1
ATOM 3059 C C . ALA B 1 38 ? 32.010 -8.338 6.370 1.00 56.22 196 ALA B C 1
ATOM 3060 O O . ALA B 1 38 ? 32.336 -7.350 5.701 1.00 55.77 196 ALA B O 1
ATOM 3067 N N . ARG B 1 39 ? 32.286 -8.437 7.671 1.00 53.62 197 ARG B N 1
ATOM 3068 C CA . ARG B 1 39 ? 32.973 -7.350 8.360 1.00 55.92 197 ARG B CA 1
ATOM 3069 C C . ARG B 1 39 ? 34.428 -7.247 7.918 1.00 56.88 197 ARG B C 1
ATOM 3070 O O . ARG B 1 39 ? 34.940 -6.144 7.696 1.00 54.68 197 ARG B O 1
ATOM 3091 N N . LEU B 1 40 ? 35.107 -8.387 7.775 1.00 51.43 198 LEU B N 1
ATOM 3092 C CA . LEU B 1 40 ? 36.519 -8.375 7.402 1.00 52.60 198 LEU B CA 1
ATOM 3093 C C . LEU B 1 40 ? 36.712 -7.827 5.993 1.00 47.60 198 LEU B C 1
ATOM 3094 O O . LEU B 1 40 ? 37.539 -6.935 5.770 1.00 46.45 198 LEU B O 1
ATOM 3110 N N . SER B 1 41 ? 35.953 -8.344 5.029 1.00 44.46 199 SER B N 1
ATOM 3111 C CA . SER B 1 41 ? 36.124 -7.936 3.642 1.00 48.55 199 SER B CA 1
ATOM 3112 C C . SER B 1 41 ? 35.457 -6.606 3.321 1.00 54.50 199 SER B C 1
ATOM 3113 O O . SER B 1 41 ? 35.867 -5.940 2.364 1.00 53.53 199 SER B O 1
ATOM 3121 N N . GLY B 1 42 ? 34.443 -6.206 4.085 1.00 52.88 200 GLY B N 1
ATOM 3122 C CA . GLY B 1 42 ? 33.658 -5.038 3.756 1.00 53.77 200 GLY B CA 1
ATOM 3123 C C . GLY B 1 42 ? 32.463 -5.310 2.870 1.00 60.01 200 GLY B C 1
ATOM 3124 O O . GLY B 1 42 ? 31.706 -4.376 2.573 1.00 55.60 200 GLY B O 1
ATOM 3128 N N . ASP B 1 43 ? 32.267 -6.554 2.441 1.00 59.87 201 ASP B N 1
ATOM 3129 C CA . ASP B 1 43 ? 31.133 -6.937 1.600 1.00 62.18 201 ASP B CA 1
ATOM 3130 C C . ASP B 1 43 ? 29.978 -7.306 2.522 1.00 59.18 201 ASP B C 1
ATOM 3131 O O . ASP B 1 43 ? 29.939 -8.407 3.076 1.00 55.61 201 ASP B O 1
ATOM 3140 N N . ASP B 1 44 ? 29.032 -6.381 2.692 1.00 59.21 202 ASP B N 1
ATOM 3141 C CA . ASP B 1 44 ? 27.909 -6.560 3.605 1.00 69.70 202 ASP B CA 1
ATOM 3142 C C . ASP B 1 44 ? 26.574 -6.662 2.868 1.00 64.72 202 ASP B C 1
ATOM 3143 O O . ASP B 1 44 ? 25.530 -6.287 3.408 1.00 74.60 202 ASP B O 1
ATOM 3152 N N . TYR B 1 45 ? 26.593 -7.182 1.641 1.00 64.83 203 TYR B N 1
ATOM 3153 C CA . TYR B 1 45 ? 25.373 -7.326 0.852 1.00 69.72 203 TYR B CA 1
ATOM 3154 C C . TYR B 1 45 ? 24.325 -8.114 1.630 1.00 73.02 203 TYR B C 1
ATOM 3155 O O . TYR B 1 45 ? 24.625 -9.141 2.244 1.00 63.63 203 TYR B O 1
ATOM 3173 N N . TRP B 1 46 ? 23.078 -7.629 1.588 1.00 66.91 204 TRP B N 1
ATOM 3174 C CA . TRP B 1 46 ? 22.046 -8.166 2.472 1.00 69.09 204 TRP B CA 1
ATOM 3175 C C . TRP B 1 46 ? 21.749 -9.635 2.194 1.00 69.96 204 TRP B C 1
ATOM 3176 O O . TRP B 1 46 ? 21.278 -10.349 3.087 1.00 67.49 204 TRP B O 1
ATOM 3197 N N . ILE B 1 47 ? 22.006 -10.109 0.973 1.00 70.03 205 ILE B N 1
ATOM 3198 C CA . ILE B 1 47 ? 21.760 -11.515 0.679 1.00 68.83 205 ILE B CA 1
ATOM 3199 C C . ILE B 1 47 ? 22.663 -12.420 1.508 1.00 67.03 205 ILE B C 1
ATOM 3200 O O . ILE B 1 47 ? 22.389 -13.619 1.630 1.00 60.50 205 ILE B O 1
ATOM 3216 N N . HIS B 1 48 ? 23.743 -11.880 2.076 1.00 62.25 206 HIS B N 1
ATOM 3217 C CA . HIS B 1 48 ? 24.615 -12.650 2.952 1.00 61.19 206 HIS B CA 1
ATOM 3218 C C . HIS B 1 48 ? 24.361 -12.388 4.429 1.00 61.33 206 HIS B C 1
ATOM 3219 O O . HIS B 1 48 ? 24.509 -13.305 5.244 1.00 63.59 206 HIS B O 1
ATOM 3233 N N . THR B 1 49 ? 23.966 -11.166 4.788 1.00 60.35 207 THR B N 1
ATOM 3234 C CA . THR B 1 49 ? 24.010 -10.716 6.170 1.00 64.77 207 THR B CA 1
ATOM 3235 C C . THR B 1 49 ? 22.649 -10.511 6.817 1.00 67.30 207 THR B C 1
ATOM 3236 O O . THR B 1 49 ? 22.589 -10.391 8.047 1.00 71.52 207 THR B O 1
ATOM 3247 N N . ASP B 1 50 ? 21.563 -10.452 6.044 1.00 70.84 208 ASP B N 1
ATOM 3248 C CA . ASP B 1 50 ? 20.242 -10.093 6.559 1.00 76.84 208 ASP B CA 1
ATOM 3249 C C . ASP B 1 50 ? 19.285 -11.263 6.381 1.00 82.27 208 ASP B C 1
ATOM 3250 O O . ASP B 1 50 ? 18.616 -11.381 5.343 1.00 83.49 208 ASP B O 1
ATOM 3259 N N . PRO B 1 51 ? 19.182 -12.150 7.376 1.00 76.01 209 PRO B N 1
ATOM 3260 C CA . PRO B 1 51 ? 18.247 -13.286 7.243 1.00 89.73 209 PRO B CA 1
ATOM 3261 C C . PRO B 1 51 ? 16.810 -12.884 6.950 1.00 93.81 209 PRO B C 1
ATOM 3262 O O . PRO B 1 51 ? 16.179 -13.462 6.054 1.00 89.71 209 PRO B O 1
ATOM 3273 N N . VAL B 1 52 ? 16.264 -11.918 7.691 1.00 91.32 210 VAL B N 1
ATOM 3274 C CA . VAL B 1 52 ? 14.845 -11.589 7.563 1.00 94.98 210 VAL B CA 1
ATOM 3275 C C . VAL B 1 52 ? 14.539 -11.100 6.152 1.00 90.98 210 VAL B C 1
ATOM 3276 O O . VAL B 1 52 ? 13.674 -11.646 5.457 1.00 98.63 210 VAL B O 1
ATOM 3289 N N . GLN B 1 53 ? 15.239 -10.051 5.712 1.00 91.36 211 GLN B N 1
ATOM 3290 C CA . GLN B 1 53 ? 15.050 -9.562 4.351 1.00 94.16 211 GLN B CA 1
ATOM 3291 C C . GLN B 1 53 ? 15.304 -10.662 3.329 1.00 94.89 211 GLN B C 1
ATOM 3292 O O . GLN B 1 53 ? 14.652 -10.699 2.280 1.00 92.26 211 GLN B O 1
ATOM 3306 N N . ALA B 1 54 ? 16.237 -11.571 3.620 1.00 87.87 212 ALA B N 1
ATOM 3307 C CA . ALA B 1 54 ? 16.513 -12.668 2.699 1.00 87.24 212 ALA B CA 1
ATOM 3308 C C . ALA B 1 54 ? 15.345 -13.646 2.650 1.00 92.29 212 ALA B C 1
ATOM 3309 O O . ALA B 1 54 ? 14.928 -14.076 1.570 1.00 92.82 212 ALA B O 1
ATOM 3316 N N . ARG B 1 55 ? 14.803 -14.009 3.815 1.00 94.66 213 ARG B N 1
ATOM 3317 C CA . ARG B 1 55 ? 13.670 -14.926 3.846 1.00 97.26 213 ARG B CA 1
ATOM 3318 C C . ARG B 1 55 ? 12.545 -14.455 2.934 1.00 98.32 213 ARG B C 1
ATOM 3319 O O . ARG B 1 55 ? 11.944 -15.256 2.209 1.00 100.88 213 ARG B O 1
ATOM 3340 N N . GLU B 1 56 ? 12.251 -13.155 2.948 1.00 101.71 214 GLU B N 1
ATOM 3341 C CA . GLU B 1 56 ? 11.093 -12.645 2.226 1.00 110.24 214 GLU B CA 1
ATOM 3342 C C . GLU B 1 56 ? 11.423 -12.191 0.808 1.00 110.50 214 GLU B C 1
ATOM 3343 O O . GLU B 1 56 ? 10.604 -12.375 -0.099 1.00 114.46 214 GLU B O 1
ATOM 3355 N N . LYS B 1 57 ? 12.605 -11.609 0.586 1.00 110.65 215 LYS B N 1
ATOM 3356 C CA . LYS B 1 57 ? 12.929 -11.012 -0.699 1.00 112.80 215 LYS B CA 1
ATOM 3357 C C . LYS B 1 57 ? 14.077 -11.687 -1.436 1.00 105.24 215 LYS B C 1
ATOM 3358 O O . LYS B 1 57 ? 14.281 -11.389 -2.621 1.00 105.61 215 LYS B O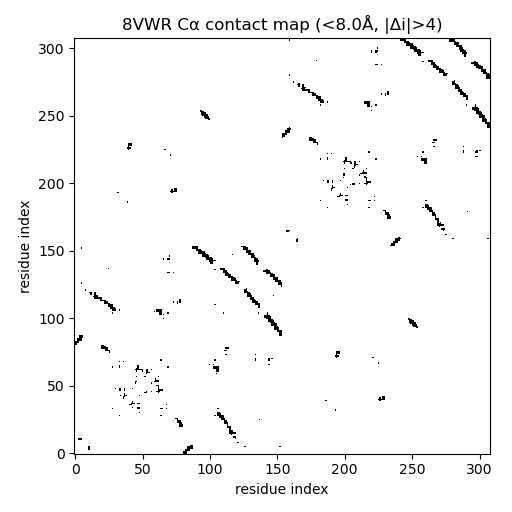 1
ATOM 3377 N N . SER B 1 58 ? 14.819 -12.582 -0.809 1.00 94.99 216 SER B N 1
ATOM 3378 C CA . SER B 1 58 ? 15.961 -13.160 -1.510 1.00 100.63 216 SER B CA 1
ATOM 3379 C C . SER B 1 58 ? 15.501 -14.224 -2.497 1.00 105.27 216 SER B C 1
ATOM 3380 O O . SER B 1 58 ? 14.679 -15.080 -2.137 1.00 93.81 216 SER B O 1
ATOM 3388 N N . PRO B 1 59 ? 16.006 -14.223 -3.734 1.00 99.94 217 PRO B N 1
ATOM 3389 C CA . PRO B 1 59 ? 15.706 -15.331 -4.653 1.00 93.55 217 PRO B CA 1
ATOM 3390 C C . PRO B 1 59 ? 16.076 -16.710 -4.120 1.00 95.36 217 PRO B C 1
ATOM 3391 O O . PRO B 1 59 ? 15.709 -17.706 -4.756 1.00 98.92 217 PRO B O 1
ATOM 3402 N N . PHE B 1 60 ? 16.785 -16.808 -2.994 1.00 95.21 218 PHE B N 1
ATOM 3403 C CA . PHE B 1 60 ? 17.181 -18.094 -2.436 1.00 89.38 218 PHE B CA 1
ATOM 3404 C C . PHE B 1 60 ? 16.382 -18.490 -1.200 1.00 82.58 218 PHE B C 1
ATOM 3405 O O . PHE B 1 60 ? 16.585 -19.592 -0.678 1.00 81.91 218 PHE B O 1
ATOM 3422 N N . GLY B 1 61 ? 15.490 -17.629 -0.714 1.00 82.40 219 GLY B N 1
ATOM 3423 C CA . GLY B 1 61 ? 14.726 -17.916 0.482 1.00 84.63 219 GLY B CA 1
ATOM 3424 C C . GLY B 1 61 ? 15.495 -17.831 1.783 1.00 84.50 219 GLY B C 1
ATOM 3425 O O . GLY B 1 61 ? 14.888 -17.979 2.850 1.00 78.13 219 GLY B O 1
ATOM 3429 N N . THR B 1 62 ? 16.805 -17.605 1.729 1.00 76.36 220 THR B N 1
ATOM 3430 C CA . THR B 1 62 ? 17.627 -17.470 2.925 1.00 77.82 220 THR B CA 1
ATOM 3431 C C . THR B 1 62 ? 18.931 -16.791 2.528 1.00 64.15 220 THR B C 1
ATOM 3432 O O . THR B 1 62 ? 19.202 -16.569 1.346 1.00 68.07 220 THR B O 1
ATOM 3443 N N . THR B 1 63 ? 19.742 -16.470 3.532 1.00 64.13 221 THR B N 1
ATOM 3444 C CA . THR B 1 63 ? 21.058 -15.911 3.265 1.00 59.21 221 THR B CA 1
ATOM 3445 C C . THR B 1 63 ? 21.973 -16.982 2.682 1.00 57.75 221 THR B C 1
ATOM 3446 O O . THR B 1 63 ? 21.808 -18.179 2.934 1.00 59.62 221 THR B O 1
ATOM 3457 N N . ILE B 1 64 ? 22.943 -16.540 1.884 1.00 56.93 222 ILE B N 1
ATOM 3458 C CA . ILE B 1 64 ? 23.945 -17.429 1.317 1.00 59.56 222 ILE B CA 1
ATOM 3459 C C . ILE B 1 64 ? 25.323 -16.857 1.618 1.00 55.44 222 ILE B C 1
ATOM 3460 O O . ILE B 1 64 ? 25.474 -15.686 1.972 1.00 54.86 222 ILE B O 1
ATOM 3476 N N . ALA B 1 65 ? 26.333 -17.705 1.468 1.00 52.83 223 ALA B N 1
ATOM 3477 C CA . ALA B 1 65 ? 27.706 -17.295 1.710 1.00 53.32 223 ALA B CA 1
ATOM 3478 C C . ALA B 1 65 ? 28.272 -16.566 0.498 1.00 45.82 223 ALA B C 1
ATOM 3479 O O . ALA B 1 65 ? 27.896 -16.835 -0.647 1.00 49.84 223 ALA B O 1
ATOM 3486 N N . HIS B 1 66 ? 29.184 -15.630 0.763 1.00 48.59 224 HIS B N 1
ATOM 3487 C CA . HIS B 1 66 ? 29.922 -14.997 -0.320 1.00 49.88 224 HIS B CA 1
ATOM 3488 C C . HIS B 1 66 ? 30.678 -16.060 -1.108 1.00 52.38 224 HIS B C 1
ATOM 3489 O O . HIS B 1 66 ? 31.264 -16.980 -0.531 1.00 46.58 224 HIS B O 1
ATOM 3503 N N . GLY B 1 67 ? 30.687 -15.922 -2.433 1.00 44.63 225 GLY B N 1
ATOM 3504 C CA . GLY B 1 67 ? 31.461 -16.848 -3.243 1.00 49.65 225 GLY B CA 1
ATOM 3505 C C . GLY B 1 67 ? 32.921 -16.888 -2.835 1.00 45.49 225 GLY B C 1
ATOM 3506 O O . GLY B 1 67 ? 33.520 -17.963 -2.735 1.00 42.70 225 GLY B O 1
ATOM 3510 N N . ALA B 1 68 ? 33.512 -15.717 -2.583 1.00 43.85 226 ALA B N 1
ATOM 3511 C CA . ALA B 1 68 ? 34.917 -15.648 -2.204 1.00 46.61 226 ALA B CA 1
ATOM 3512 C C . ALA B 1 68 ? 35.159 -16.158 -0.790 1.00 42.06 226 ALA B C 1
ATOM 3513 O O . ALA B 1 68 ? 36.281 -16.571 -0.477 1.00 44.74 226 ALA B O 1
ATOM 3520 N N . LEU B 1 69 ? 34.141 -16.126 0.070 1.00 46.60 227 LEU B N 1
ATOM 3521 C CA . LEU B 1 69 ? 34.256 -16.778 1.368 1.00 46.15 227 LEU B CA 1
ATOM 3522 C C . LEU B 1 69 ? 34.425 -18.284 1.202 1.00 41.46 227 LEU B C 1
ATOM 3523 O O . LEU B 1 69 ? 35.342 -18.885 1.773 1.00 41.82 227 LEU B O 1
ATOM 3539 N N . VAL B 1 70 ? 33.534 -18.915 0.434 1.00 42.60 228 VAL B N 1
ATOM 3540 C CA . VAL B 1 70 ? 33.667 -20.348 0.186 1.00 44.63 228 VAL B CA 1
ATOM 3541 C C . VAL B 1 70 ? 35.024 -20.641 -0.441 1.00 44.44 228 VAL B C 1
ATOM 3542 O O . VAL B 1 70 ? 35.664 -21.652 -0.131 1.00 48.06 228 VAL B O 1
ATOM 3555 N N . GLN B 1 71 ? 35.500 -19.738 -1.306 1.00 43.43 229 GLN B N 1
ATOM 3556 C CA . GLN B 1 71 ? 36.805 -19.905 -1.939 1.00 44.42 229 GLN B CA 1
ATOM 3557 C C . GLN B 1 71 ? 37.917 -20.010 -0.900 1.00 44.16 229 GLN B C 1
ATOM 3558 O O . GLN B 1 71 ? 38.704 -20.963 -0.908 1.00 45.20 229 GLN B O 1
ATOM 3572 N N . VAL B 1 72 ? 38.020 -19.021 -0.007 1.00 41.49 230 VAL B N 1
ATOM 3573 C CA . VAL B 1 72 ? 39.141 -19.021 0.926 1.00 42.56 230 VAL B CA 1
ATOM 3574 C C . VAL B 1 72 ? 38.986 -20.102 1.992 1.00 41.63 230 VAL B C 1
ATOM 3575 O O . VAL B 1 72 ? 39.983 -20.511 2.597 1.00 42.73 230 VAL B O 1
ATOM 3588 N N . LEU B 1 73 ? 37.766 -20.591 2.229 1.00 42.24 231 LEU B N 1
ATOM 3589 C CA . LEU B 1 73 ? 37.566 -21.689 3.170 1.00 39.91 231 LEU B CA 1
ATOM 3590 C C . LEU B 1 73 ? 38.137 -23.010 2.662 1.00 42.18 231 LEU B C 1
ATOM 3591 O O . LEU B 1 73 ? 38.096 -24.004 3.395 1.00 42.47 231 LEU B O 1
ATOM 3607 N N . ALA B 1 74 ? 38.670 -23.050 1.440 1.00 45.98 232 ALA B N 1
ATOM 3608 C CA . ALA B 1 74 ? 39.360 -24.249 0.978 1.00 44.80 232 ALA B CA 1
ATOM 3609 C C . ALA B 1 74 ? 40.482 -24.647 1.931 1.00 46.98 232 ALA B C 1
ATOM 3610 O O . ALA B 1 74 ? 40.798 -25.835 2.057 1.00 41.37 232 ALA B O 1
ATOM 3617 N N . SER B 1 75 ? 41.087 -23.676 2.618 1.00 46.01 233 SER B N 1
ATOM 3618 C CA . SER B 1 75 ? 42.160 -23.984 3.557 1.00 42.38 233 SER B CA 1
ATOM 3619 C C . SER B 1 75 ? 41.659 -24.643 4.836 1.00 47.78 233 SER B C 1
ATOM 3620 O O . SER B 1 75 ? 42.481 -24.985 5.692 1.00 45.80 233 SER B O 1
ATOM 3628 N N . GLN B 1 76 ? 40.348 -24.833 4.985 1.00 49.20 234 GLN B N 1
ATOM 3629 C CA . GLN B 1 76 ? 39.799 -25.676 6.038 1.00 46.03 234 GLN B CA 1
ATOM 3630 C C . GLN B 1 76 ? 39.636 -27.126 5.599 1.00 43.80 234 GLN B C 1
ATOM 3631 O O . GLN B 1 76 ? 39.352 -27.985 6.443 1.00 45.08 234 GLN B O 1
ATOM 3645 N N . LEU B 1 77 ? 39.814 -27.415 4.311 1.00 45.89 235 LEU B N 1
ATOM 3646 C CA . LEU B 1 77 ? 39.468 -28.703 3.717 1.00 51.50 235 LEU B CA 1
ATOM 3647 C C . LEU B 1 77 ? 40.739 -29.416 3.270 1.00 48.18 235 LEU B C 1
ATOM 3648 O O . LEU B 1 77 ? 41.419 -28.963 2.345 1.00 49.18 235 LEU B O 1
ATOM 3664 N N . ARG B 1 78 ? 41.047 -30.538 3.915 1.00 43.59 236 ARG B N 1
ATOM 3665 C CA . ARG B 1 78 ? 42.232 -31.326 3.589 1.00 50.40 236 ARG B CA 1
ATOM 3666 C C . ARG B 1 78 ? 41.842 -32.422 2.603 1.00 49.15 236 ARG B C 1
ATOM 3667 O O . ARG B 1 78 ? 41.127 -33.364 2.961 1.00 46.09 236 ARG B O 1
ATOM 3688 N N . ILE B 1 79 ? 42.315 -32.305 1.368 1.00 48.24 237 ILE B N 1
ATOM 3689 C CA . ILE B 1 79 ? 41.990 -33.257 0.310 1.00 57.77 237 ILE B CA 1
ATOM 3690 C C . ILE B 1 79 ? 42.999 -34.401 0.381 1.00 58.50 237 ILE B C 1
ATOM 3691 O O . ILE B 1 79 ? 44.203 -34.155 0.217 1.00 60.56 237 ILE B O 1
ATOM 3707 N N . PRO B 1 80 ? 42.564 -35.638 0.626 1.00 53.90 238 PRO B N 1
ATOM 3708 C CA . PRO B 1 80 ? 43.509 -36.767 0.603 1.00 57.10 238 PRO B CA 1
ATOM 3709 C C . PRO B 1 80 ? 43.918 -37.098 -0.825 1.00 61.27 238 PRO B C 1
ATOM 3710 O O . PRO B 1 80 ? 43.080 -37.442 -1.661 1.00 70.34 238 PRO B O 1
ATOM 3721 N N . LEU B 1 81 ? 45.213 -36.983 -1.103 1.00 65.84 239 LEU B N 1
ATOM 3722 C CA . LEU B 1 81 ? 45.778 -37.326 -2.399 1.00 65.76 239 LEU B CA 1
ATOM 3723 C C . LEU B 1 81 ? 46.565 -38.624 -2.276 1.00 79.46 239 LEU B C 1
ATOM 3724 O O . LEU B 1 81 ? 47.200 -38.881 -1.248 1.00 86.60 239 LEU B O 1
ATOM 3740 N N . ASP B 1 82 ? 46.512 -39.445 -3.322 1.00 84.47 240 ASP B N 1
ATOM 3741 C CA . ASP B 1 82 ? 47.232 -40.709 -3.351 1.00 84.12 240 ASP B CA 1
ATOM 3742 C C . ASP B 1 82 ? 48.673 -40.553 -3.819 1.00 85.76 240 ASP B C 1
ATOM 3743 O O . ASP B 1 82 ? 49.346 -41.560 -4.062 1.00 94.26 240 ASP B O 1
ATOM 3752 N N . TYR B 1 83 ? 49.161 -39.321 -3.945 1.00 96.00 241 TYR B N 1
ATOM 3753 C CA . TYR B 1 83 ? 50.504 -39.061 -4.438 1.00 86.60 241 TYR B CA 1
ATOM 3754 C C . TYR B 1 83 ? 51.096 -37.886 -3.672 1.00 90.50 241 TYR B C 1
ATOM 3755 O O . TYR B 1 83 ? 50.407 -37.194 -2.919 1.00 93.01 241 TYR B O 1
ATOM 3773 N N . GLU B 1 84 ? 52.395 -37.670 -3.869 1.00 90.40 242 GLU B N 1
ATOM 3774 C CA . GLU B 1 84 ? 53.074 -36.518 -3.295 1.00 98.26 242 GLU B CA 1
ATOM 3775 C C . GLU B 1 84 ? 54.156 -36.060 -4.261 1.00 88.68 242 GLU B C 1
ATOM 3776 O O . GLU B 1 84 ? 54.980 -36.866 -4.701 1.00 96.45 242 GLU B O 1
ATOM 3788 N N . VAL B 1 85 ? 54.142 -34.775 -4.587 1.00 105.77 243 VAL B N 1
ATOM 3789 C CA . VAL B 1 85 ? 55.160 -34.186 -5.448 1.00 83.08 243 VAL B CA 1
ATOM 3790 C C . VAL B 1 85 ? 56.369 -33.826 -4.597 1.00 105.75 243 VAL B C 1
ATOM 3791 O O . VAL B 1 85 ? 56.231 -33.308 -3.482 1.00 83.28 243 VAL B O 1
ATOM 3804 N N . VAL B 1 86 ? 57.565 -34.113 -5.110 1.00 90.89 244 VAL B N 1
ATOM 3805 C CA . VAL B 1 86 ? 58.803 -33.944 -4.363 1.00 101.71 244 VAL B CA 1
ATOM 3806 C C . VAL B 1 86 ? 59.897 -33.461 -5.309 1.00 92.00 244 VAL B C 1
ATOM 3807 O O . VAL B 1 86 ? 59.663 -33.210 -6.494 1.00 91.77 244 VAL B O 1
ATOM 3820 N N . ASP B 1 87 ? 61.108 -33.322 -4.760 1.00 98.39 245 ASP B N 1
ATOM 3821 C CA . ASP B 1 87 ? 62.309 -32.938 -5.500 1.00 100.82 245 ASP B CA 1
ATOM 3822 C C . ASP B 1 87 ? 62.293 -31.471 -5.924 1.00 100.89 245 ASP B C 1
ATOM 3823 O O . ASP B 1 87 ? 62.923 -31.101 -6.917 1.00 103.62 245 ASP B O 1
ATOM 3832 N N . PHE B 1 88 ? 61.590 -30.621 -5.181 1.00 109.93 246 PHE B N 1
ATOM 3833 C CA . PHE B 1 88 ? 61.601 -29.188 -5.424 1.00 106.93 246 PHE B CA 1
ATOM 3834 C C . PHE B 1 88 ? 62.085 -28.452 -4.181 1.00 122.88 246 PHE B C 1
ATOM 3835 O O . PHE B 1 88 ? 62.043 -28.975 -3.063 1.00 106.24 246 PHE B O 1
ATOM 3852 N N . ASN B 1 89 ? 62.553 -27.223 -4.397 1.00 111.10 247 ASN B N 1
ATOM 3853 C CA . ASN B 1 89 ? 62.953 -26.356 -3.299 1.00 109.24 247 ASN B CA 1
ATOM 3854 C C . ASN B 1 89 ? 61.813 -25.467 -2.825 1.00 116.03 247 ASN B C 1
ATOM 3855 O O . ASN B 1 89 ? 61.766 -25.108 -1.643 1.00 121.89 247 ASN B O 1
ATOM 3866 N N . ASN B 1 90 ? 60.892 -25.108 -3.720 1.00 131.73 248 ASN B N 1
ATOM 3867 C CA . ASN B 1 90 ? 59.834 -24.169 -3.384 1.00 110.42 248 ASN B CA 1
ATOM 3868 C C . ASN B 1 90 ? 58.580 -24.484 -4.185 1.00 104.10 248 ASN B C 1
ATOM 3869 O O . ASN B 1 90 ? 58.651 -24.945 -5.328 1.00 97.04 248 ASN B O 1
ATOM 3880 N N . MET B 1 91 ? 57.431 -24.223 -3.569 1.00 91.10 249 MET B N 1
ATOM 3881 C CA . MET B 1 91 ? 56.129 -24.314 -4.216 1.00 92.38 249 MET B CA 1
ATOM 3882 C C . MET B 1 91 ? 55.419 -22.984 -4.015 1.00 86.36 249 MET B C 1
ATOM 3883 O O . MET B 1 91 ? 55.475 -22.405 -2.926 1.00 91.73 249 MET B O 1
ATOM 3897 N N . VAL B 1 92 ? 54.754 -22.501 -5.061 1.00 81.83 250 VAL B N 1
ATOM 3898 C CA . VAL B 1 92 ? 54.185 -21.160 -5.069 1.00 84.41 250 VAL B CA 1
ATOM 3899 C C . VAL B 1 92 ? 52.727 -21.232 -5.495 1.00 76.93 250 VAL B C 1
ATOM 3900 O O . VAL B 1 92 ? 52.404 -21.851 -6.515 1.00 67.73 250 VAL B O 1
ATOM 3913 N N . ASN B 1 93 ? 51.852 -20.596 -4.717 1.00 75.55 251 ASN B N 1
ATOM 3914 C CA . ASN B 1 93 ? 50.470 -20.365 -5.134 1.00 75.37 251 ASN B CA 1
ATOM 3915 C C . ASN B 1 93 ? 50.499 -19.173 -6.082 1.00 64.41 251 ASN B C 1
ATOM 3916 O O . ASN B 1 93 ? 50.384 -18.015 -5.673 1.00 66.26 251 ASN B O 1
ATOM 3927 N N . TYR B 1 94 ? 50.678 -19.467 -7.371 1.00 61.99 252 TYR B N 1
ATOM 3928 C CA . TYR B 1 94 ? 50.805 -18.438 -8.395 1.00 64.76 252 TYR B CA 1
ATOM 3929 C C . TYR B 1 94 ? 49.482 -17.752 -8.708 1.00 62.20 252 TYR B C 1
ATOM 3930 O O . TYR B 1 94 ? 49.491 -16.709 -9.371 1.00 65.00 252 TYR B O 1
ATOM 3948 N N . GLY B 1 95 ? 48.359 -18.296 -8.243 1.00 57.47 253 GLY B N 1
ATOM 3949 C CA . GLY B 1 95 ? 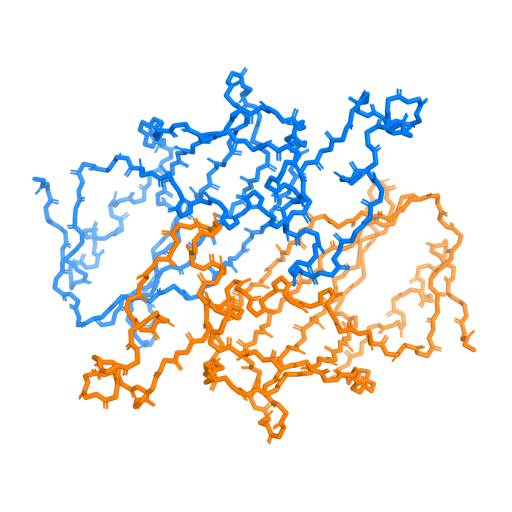47.065 -17.686 -8.479 1.00 55.35 253 GLY B CA 1
ATOM 3950 C C . GLY B 1 95 ? 46.050 -18.642 -9.071 1.00 50.98 253 GLY B C 1
ATOM 3951 O O . GLY B 1 95 ? 46.010 -19.820 -8.705 1.00 48.71 253 GLY B O 1
ATOM 3955 N N . SER B 1 96 ? 45.226 -18.149 -9.992 1.00 53.44 254 SER B N 1
ATOM 3956 C CA . SER B 1 96 ? 44.175 -18.962 -10.585 1.00 57.97 254 SER B CA 1
ATOM 3957 C C . SER B 1 96 ? 43.955 -18.534 -12.027 1.00 45.53 254 SER B C 1
ATOM 3958 O O . SER B 1 96 ? 44.138 -17.366 -12.381 1.00 52.55 254 SER B O 1
ATOM 3966 N N . ASP B 1 97 ? 43.570 -19.501 -12.859 1.00 49.37 255 ASP B N 1
ATOM 3967 C CA . ASP B 1 97 ? 43.211 -19.250 -14.246 1.00 46.81 255 ASP B CA 1
ATOM 3968 C C . ASP B 1 97 ? 41.709 -19.325 -14.479 1.00 47.93 255 ASP B C 1
ATOM 3969 O O . ASP B 1 97 ? 41.263 -19.155 -15.619 1.00 55.29 255 ASP B O 1
ATOM 3978 N N . ARG B 1 98 ? 40.920 -19.587 -13.438 1.00 51.28 256 ARG B N 1
ATOM 3979 C CA . ARG B 1 98 ? 39.468 -19.612 -13.556 1.00 51.73 256 ARG B CA 1
ATOM 3980 C C . ARG B 1 98 ? 38.825 -19.727 -12.179 1.00 50.72 256 ARG B C 1
ATOM 3981 O O . ARG B 1 98 ? 39.153 -20.633 -11.406 1.00 50.06 256 ARG B O 1
ATOM 4002 N N . LEU B 1 99 ? 37.904 -18.820 -11.872 1.00 47.31 257 LEU B N 1
ATOM 4003 C CA . LEU B 1 99 ? 37.139 -18.848 -10.635 1.00 46.45 257 LEU B CA 1
ATOM 4004 C C . LEU B 1 99 ? 35.671 -18.660 -10.988 1.00 53.20 257 LEU B C 1
ATOM 4005 O O . LEU B 1 99 ? 35.318 -17.696 -11.673 1.00 47.31 257 LEU B O 1
ATOM 4021 N N . ARG B 1 100 ? 34.825 -19.594 -10.548 1.00 49.04 258 ARG B N 1
ATOM 4022 C CA . ARG B 1 100 ? 33.392 -19.525 -10.807 1.00 50.45 258 ARG B CA 1
ATOM 4023 C C . ARG B 1 100 ? 32.620 -19.884 -9.544 1.00 50.89 258 ARG B C 1
ATOM 4024 O O . ARG B 1 100 ? 33.119 -20.611 -8.680 1.00 46.93 258 ARG B O 1
ATOM 4045 N N . PHE B 1 101 ? 31.390 -19.369 -9.451 1.00 54.66 259 PHE B N 1
ATOM 4046 C CA . PHE B 1 101 ? 30.485 -19.635 -8.331 1.00 53.41 259 PHE B CA 1
ATOM 4047 C C . PHE B 1 101 ? 29.171 -20.166 -8.896 1.00 55.50 259 PHE B C 1
ATOM 4048 O O . PHE B 1 101 ? 28.172 -19.437 -8.966 1.00 59.78 259 PHE B O 1
ATOM 4065 N N . PRO B 1 102 ? 29.132 -21.439 -9.301 1.00 56.35 260 PRO B N 1
ATOM 4066 C CA . PRO B 1 102 ? 27.956 -21.910 -10.055 1.00 59.53 260 PRO B CA 1
ATOM 4067 C C . PRO B 1 102 ? 26.685 -21.996 -9.228 1.00 68.12 260 PRO B C 1
ATOM 4068 O O . PRO B 1 102 ? 25.599 -21.734 -9.760 1.00 71.78 260 PRO B O 1
ATOM 4079 N N . THR B 1 103 ? 26.776 -22.364 -7.957 1.00 63.89 261 THR B N 1
ATOM 4080 C CA . THR B 1 103 ? 25.606 -22.515 -7.106 1.00 68.75 261 THR B CA 1
ATOM 4081 C C . THR B 1 103 ? 25.913 -21.965 -5.722 1.00 68.73 261 THR B C 1
ATOM 4082 O O . THR B 1 103 ? 27.078 -21.902 -5.316 1.00 61.26 261 THR B O 1
ATOM 4093 N N . PRO B 1 104 ? 24.886 -21.568 -4.973 1.00 68.98 262 PRO B N 1
ATOM 4094 C CA . PRO B 1 104 ? 25.106 -20.926 -3.675 1.00 71.27 262 PRO B CA 1
ATOM 4095 C C . PRO B 1 104 ? 25.220 -21.913 -2.522 1.00 68.25 262 PRO B C 1
ATOM 4096 O O . PRO B 1 104 ? 24.720 -23.039 -2.568 1.00 59.63 262 PRO B O 1
ATOM 4107 N N . VAL B 1 105 ? 25.884 -21.451 -1.464 1.00 53.58 263 VAL B N 1
ATOM 4108 C CA . VAL B 1 105 ? 25.986 -22.184 -0.207 1.00 68.73 263 VAL B CA 1
ATOM 4109 C C . VAL B 1 105 ? 25.010 -21.545 0.781 1.00 56.82 263 VAL B C 1
ATOM 4110 O O . VAL B 1 105 ? 25.277 -20.431 1.262 1.00 54.51 263 VAL B O 1
ATOM 4123 N N . PRO B 1 106 ? 23.885 -22.187 1.098 1.00 55.34 264 PRO B N 1
ATOM 4124 C CA . PRO B 1 106 ? 22.999 -21.633 2.131 1.00 57.90 264 PRO B CA 1
ATOM 4125 C C . PRO B 1 106 ? 23.700 -21.574 3.480 1.00 58.53 264 PRO B C 1
ATOM 4126 O O . PRO B 1 106 ? 24.459 -22.474 3.845 1.00 55.83 264 PRO B O 1
ATOM 4137 N N . SER B 1 107 ? 23.439 -20.498 4.222 1.00 63.41 265 SER B N 1
ATOM 4138 C CA . SER B 1 107 ? 23.996 -20.362 5.560 1.00 59.34 265 SER B CA 1
ATOM 4139 C C . SER B 1 107 ? 23.633 -21.577 6.403 1.00 60.56 265 SER B C 1
ATOM 4140 O O . SER B 1 107 ? 22.503 -22.070 6.355 1.00 56.15 265 SER B O 1
ATOM 4148 N N . GLY B 1 108 ? 24.602 -22.063 7.173 1.00 65.60 266 GLY B N 1
ATOM 4149 C CA . GLY B 1 108 ? 24.402 -23.235 7.994 1.00 58.67 266 GLY B CA 1
ATOM 4150 C C . GLY B 1 108 ? 24.661 -24.555 7.305 1.00 56.75 266 GLY B C 1
ATOM 4151 O O . GLY B 1 108 ? 24.556 -25.603 7.955 1.00 62.36 266 GLY B O 1
ATOM 4155 N N . CYS B 1 109 ? 24.986 -24.550 6.020 1.00 58.05 267 CYS B N 1
ATOM 4156 C CA . CYS B 1 109 ? 25.290 -25.787 5.319 1.00 59.42 267 CYS B CA 1
ATOM 4157 C C . CYS B 1 109 ? 26.767 -26.141 5.468 1.00 51.37 267 CYS B C 1
ATOM 4158 O O . CYS B 1 109 ? 27.612 -25.288 5.746 1.00 50.10 267 CYS B O 1
ATOM 4166 N N . LYS B 1 110 ? 27.066 -27.424 5.275 1.00 46.49 268 LYS B N 1
ATOM 4167 C CA . LYS B 1 110 ? 28.436 -27.918 5.279 1.00 53.35 268 LYS B CA 1
ATOM 4168 C C . LYS B 1 110 ? 28.971 -28.004 3.856 1.00 46.92 268 LYS B C 1
ATOM 4169 O O . LYS B 1 110 ? 28.222 -28.254 2.908 1.00 48.73 268 LYS B O 1
ATOM 4188 N N . ILE B 1 111 ? 30.284 -27.826 3.719 1.00 44.04 269 ILE B N 1
ATOM 4189 C CA . ILE B 1 111 ? 30.947 -27.918 2.427 1.00 44.71 269 ILE B CA 1
ATOM 4190 C C . ILE B 1 111 ? 32.050 -28.966 2.507 1.00 47.06 269 ILE B C 1
ATOM 4191 O O . ILE B 1 111 ? 32.494 -29.367 3.586 1.00 45.35 269 ILE B O 1
ATOM 4207 N N . ARG B 1 112 ? 32.478 -29.417 1.329 1.00 41.58 270 ARG B N 1
ATOM 4208 C CA . ARG B 1 112 ? 33.605 -30.323 1.174 1.00 43.50 270 ARG B CA 1
ATOM 4209 C C . ARG B 1 112 ? 34.167 -30.113 -0.226 1.00 43.44 270 ARG B C 1
ATOM 4210 O O . ARG B 1 112 ? 33.517 -29.519 -1.090 1.00 42.16 270 ARG B O 1
ATOM 4231 N N . ALA B 1 113 ? 35.378 -30.623 -0.456 1.00 41.74 271 ALA B N 1
ATOM 4232 C CA . ALA B 1 113 ? 36.088 -30.341 -1.694 1.00 43.29 271 ALA B CA 1
ATOM 4233 C C . ALA B 1 113 ? 36.835 -31.568 -2.197 1.00 44.06 271 ALA B C 1
ATOM 4234 O O . ALA B 1 113 ? 37.155 -32.487 -1.440 1.00 39.85 271 ALA B O 1
ATOM 4241 N N . ARG B 1 114 ? 37.109 -31.557 -3.503 1.00 41.09 272 ARG B N 1
ATOM 4242 C CA . ARG B 1 114 ? 37.968 -32.536 -4.157 1.00 45.86 272 ARG B CA 1
ATOM 4243 C C . ARG B 1 114 ? 38.693 -31.828 -5.296 1.00 42.71 272 ARG B C 1
ATOM 4244 O O . ARG B 1 114 ? 38.385 -30.682 -5.630 1.00 45.63 272 ARG B O 1
ATOM 4265 N N . ALA B 1 115 ? 39.668 -32.514 -5.892 1.00 43.37 273 ALA B N 1
ATOM 4266 C CA . ALA B 1 115 ? 40.518 -31.858 -6.875 1.00 40.12 273 ALA B CA 1
ATOM 4267 C C . ALA B 1 115 ? 41.117 -32.872 -7.838 1.00 47.15 273 ALA B C 1
ATOM 4268 O O . ALA B 1 115 ? 41.104 -34.082 -7.592 1.00 46.39 273 ALA B O 1
ATOM 4275 N N . ARG B 1 116 ? 41.637 -32.342 -8.946 1.00 44.81 274 ARG B N 1
ATOM 4276 C CA . ARG B 1 116 ? 42.336 -33.109 -9.966 1.00 44.43 274 ARG B CA 1
ATOM 4277 C C . ARG B 1 116 ? 43.369 -32.195 -10.609 1.00 50.98 274 ARG B C 1
ATOM 4278 O O . ARG B 1 116 ? 43.242 -30.967 -10.575 1.00 49.27 274 ARG B O 1
ATOM 4299 N N . ILE B 1 117 ? 44.395 -32.798 -11.202 1.00 55.03 275 ILE B N 1
ATOM 4300 C CA . ILE B 1 117 ? 45.374 -32.048 -11.983 1.00 45.45 275 ILE B CA 1
ATOM 4301 C C . ILE B 1 117 ? 44.830 -31.902 -13.398 1.00 49.08 275 ILE B C 1
ATOM 4302 O O . ILE B 1 117 ? 44.548 -32.897 -14.075 1.00 52.36 275 ILE B O 1
ATOM 4318 N N . LYS B 1 118 ? 44.687 -30.655 -13.836 1.00 49.99 276 LYS B N 1
ATOM 4319 C CA . LYS B 1 118 ? 44.074 -30.317 -15.113 1.00 51.14 276 LYS B CA 1
ATOM 4320 C C . LYS B 1 118 ? 45.097 -30.171 -16.228 1.00 55.43 276 LYS B C 1
ATOM 4321 O O . LYS B 1 118 ? 44.769 -30.412 -17.395 1.00 56.43 276 LYS B O 1
ATOM 4340 N N . ALA B 1 119 ? 46.327 -29.786 -15.898 1.00 52.90 277 ALA B N 1
ATOM 4341 C CA . ALA B 1 119 ? 47.363 -29.591 -16.900 1.00 56.42 277 ALA B CA 1
ATOM 4342 C C . ALA B 1 119 ? 48.710 -29.455 -16.207 1.00 60.57 277 ALA B C 1
ATOM 4343 O O . ALA B 1 119 ? 48.782 -29.065 -15.037 1.00 58.06 277 ALA B O 1
ATOM 4350 N N . VAL B 1 120 ? 49.768 -29.785 -16.943 1.00 66.07 278 VAL B N 1
ATOM 4351 C CA . VAL B 1 120 ? 51.138 -29.692 -16.451 1.00 65.69 278 VAL B CA 1
ATOM 4352 C C . VAL B 1 120 ? 52.005 -29.174 -17.589 1.00 68.56 278 VAL B C 1
ATOM 4353 O O . VAL B 1 120 ? 52.053 -29.785 -18.663 1.00 71.73 278 VAL B O 1
ATOM 4366 N N . GLU B 1 121 ? 52.692 -28.055 -17.359 1.00 83.88 279 GLU B N 1
ATOM 4367 C CA . GLU B 1 121 ? 53.564 -27.449 -18.354 1.00 79.53 279 GLU B CA 1
ATOM 4368 C C . GLU B 1 121 ? 54.934 -27.184 -17.746 1.00 85.77 279 GLU B C 1
ATOM 4369 O O . GLU B 1 121 ? 55.043 -26.837 -16.566 1.00 87.23 279 GLU B O 1
ATOM 4381 N N . GLN B 1 122 ? 55.975 -27.346 -18.557 1.00 93.73 280 GLN B N 1
ATOM 4382 C CA . GLN B 1 122 ? 57.305 -26.896 -18.175 1.00 98.46 280 GLN B CA 1
ATOM 4383 C C . GLN B 1 122 ? 57.422 -25.395 -18.404 1.00 95.36 280 GLN B C 1
ATOM 4384 O O . GLN B 1 122 ? 56.967 -24.871 -19.426 1.00 99.64 280 GLN B O 1
ATOM 4398 N N . VAL B 1 123 ? 58.029 -24.701 -17.442 1.00 106.04 281 VAL B N 1
ATOM 4399 C CA . VAL B 1 123 ? 58.252 -23.265 -17.522 1.00 105.07 281 VAL B CA 1
ATOM 4400 C C . VAL B 1 123 ? 59.718 -22.995 -17.202 1.00 122.63 281 VAL B C 1
ATOM 4401 O O . VAL B 1 123 ? 60.434 -23.856 -16.689 1.00 110.91 281 VAL B O 1
ATOM 4414 N N . ARG B 1 124 ? 60.163 -21.776 -17.523 1.00 129.89 282 ARG B N 1
ATOM 4415 C CA . ARG B 1 124 ? 61.541 -21.400 -17.229 1.00 126.51 282 ARG B CA 1
ATOM 4416 C C . ARG B 1 124 ? 61.845 -21.558 -15.744 1.00 128.75 282 ARG B C 1
ATOM 4417 O O . ARG B 1 124 ? 62.898 -22.088 -15.368 1.00 122.17 282 ARG B O 1
ATOM 4438 N N . SER B 1 125 ? 60.931 -21.100 -14.887 1.00 130.63 283 SER B N 1
ATOM 4439 C CA . SER B 1 125 ? 61.170 -21.139 -13.450 1.00 141.74 283 SER B CA 1
ATOM 4440 C C . SER B 1 125 ? 61.143 -22.565 -12.915 1.00 141.17 283 SER B C 1
ATOM 4441 O O . SER B 1 125 ? 61.889 -22.889 -11.984 1.00 134.00 283 SER B O 1
ATOM 4449 N N . GLY B 1 126 ? 60.302 -23.425 -13.484 1.00 128.45 284 GLY B N 1
ATOM 4450 C CA . GLY B 1 126 ? 60.204 -24.799 -13.035 1.00 110.91 284 GLY B CA 1
ATOM 4451 C C . GLY B 1 126 ? 59.122 -25.574 -13.757 1.00 99.50 284 GLY B C 1
ATOM 4452 O O . GLY B 1 126 ? 59.197 -25.761 -14.975 1.00 99.16 284 GLY B O 1
ATOM 4456 N N . VAL B 1 127 ? 58.112 -26.031 -13.020 1.00 97.17 285 VAL B N 1
ATOM 4457 C CA . VAL B 1 127 ? 56.983 -26.755 -13.591 1.00 91.31 285 VAL B CA 1
ATOM 4458 C C . VAL B 1 127 ? 55.697 -26.123 -13.079 1.00 86.91 285 VAL B C 1
ATOM 4459 O O . VAL B 1 127 ? 55.510 -25.975 -11.866 1.00 78.66 285 VAL B O 1
ATOM 4472 N N . GLN B 1 128 ? 54.814 -25.758 -14.004 1.00 78.49 286 GLN B N 1
ATOM 4473 C CA . GLN B 1 128 ? 53.514 -25.192 -13.682 1.00 69.78 286 GLN B CA 1
ATOM 4474 C C . GLN B 1 128 ? 52.463 -26.287 -13.795 1.00 71.48 286 GLN B C 1
ATOM 4475 O O . GLN B 1 128 ? 52.363 -26.954 -14.829 1.00 73.78 286 GLN B O 1
ATOM 4489 N N . ALA B 1 129 ? 51.704 -26.486 -12.722 1.00 63.57 287 ALA B N 1
ATOM 4490 C CA . ALA B 1 129 ? 50.577 -27.406 -12.710 1.00 62.24 287 ALA B CA 1
ATOM 4491 C C . ALA B 1 129 ? 49.305 -26.624 -12.417 1.00 60.82 287 ALA B C 1
ATOM 4492 O O . ALA B 1 129 ? 49.296 -25.742 -11.551 1.00 62.52 287 ALA B O 1
ATOM 4499 N N . THR B 1 130 ? 48.240 -26.934 -13.148 1.00 56.86 288 THR B N 1
ATOM 4500 C CA . THR B 1 130 ? 46.926 -26.357 -12.907 1.00 50.24 288 THR B CA 1
ATOM 4501 C C . THR B 1 130 ? 46.058 -27.423 -12.255 1.00 49.73 288 THR B C 1
ATOM 4502 O O . THR B 1 130 ? 45.783 -28.463 -12.865 1.00 49.96 288 THR B O 1
ATOM 4513 N N . MET B 1 131 ? 45.655 -27.174 -11.015 1.00 46.52 289 MET B N 1
ATOM 4514 C CA . MET B 1 131 ? 44.819 -28.088 -10.247 1.00 49.23 289 MET B CA 1
ATOM 4515 C C . MET B 1 131 ? 43.410 -27.517 -10.176 1.00 48.96 289 MET B C 1
ATOM 4516 O O . MET B 1 131 ? 43.207 -26.427 -9.631 1.00 53.39 289 MET B O 1
ATOM 4530 N N . GLU B 1 132 ? 42.441 -28.249 -10.719 1.00 46.24 290 GLU B N 1
ATOM 4531 C CA . GLU B 1 132 ? 41.048 -27.837 -10.603 1.00 46.69 290 GLU B CA 1
ATOM 4532 C C . GLU B 1 132 ? 40.525 -28.232 -9.227 1.00 46.42 290 GLU B C 1
ATOM 4533 O O . GLU B 1 132 ? 40.494 -29.419 -8.884 1.00 46.77 290 GLU B O 1
ATOM 4545 N N . LEU B 1 133 ? 40.121 -27.235 -8.446 1.00 43.10 291 LEU B N 1
ATOM 4546 C CA . LEU B 1 133 ? 39.539 -27.433 -7.124 1.00 41.95 291 LEU B CA 1
ATOM 4547 C C . LEU B 1 133 ? 38.035 -27.203 -7.213 1.00 45.36 291 LEU B C 1
ATOM 4548 O O . LEU B 1 133 ? 37.592 -26.183 -7.749 1.00 41.95 291 LEU B O 1
ATOM 4564 N N . ASN B 1 134 ? 37.257 -28.167 -6.716 1.00 43.00 292 ASN B N 1
ATOM 4565 C CA . ASN B 1 134 ? 35.800 -28.090 -6.693 1.00 41.90 292 ASN B CA 1
ATOM 4566 C C . ASN B 1 134 ? 35.329 -28.149 -5.245 1.00 44.77 292 ASN B C 1
ATOM 4567 O O . ASN B 1 134 ? 35.586 -29.138 -4.550 1.00 48.25 292 ASN B O 1
ATOM 4578 N N . ILE B 1 135 ? 34.626 -27.107 -4.801 1.00 42.83 293 ILE B N 1
ATOM 4579 C CA . ILE B 1 135 ? 34.044 -27.042 -3.463 1.00 41.10 293 ILE B CA 1
ATOM 4580 C C . ILE B 1 135 ? 32.530 -27.153 -3.597 1.00 39.67 293 ILE B C 1
ATOM 4581 O O . ILE B 1 135 ? 31.909 -26.384 -4.343 1.00 38.36 293 ILE B O 1
ATOM 4597 N N . HIS B 1 136 ? 31.941 -28.107 -2.870 1.00 40.30 294 HIS B N 1
ATOM 4598 C CA . HIS B 1 136 ? 30.526 -28.421 -2.960 1.00 45.16 294 HIS B CA 1
ATOM 4599 C C . HIS B 1 136 ? 29.848 -28.299 -1.603 1.00 43.62 294 HIS B C 1
ATOM 4600 O O . HIS B 1 136 ? 30.455 -28.577 -0.565 1.00 44.91 294 HIS B O 1
ATOM 4614 N N . VAL B 1 137 ? 28.563 -27.936 -1.617 1.00 43.50 295 VAL B N 1
ATOM 4615 C CA . VAL B 1 137 ? 27.701 -28.295 -0.497 1.00 44.87 295 VAL B CA 1
ATOM 4616 C C . VAL B 1 137 ? 27.690 -29.815 -0.403 1.00 45.09 295 VAL B C 1
ATOM 4617 O O . VAL B 1 137 ? 27.566 -30.511 -1.419 1.00 49.79 295 VAL B O 1
ATOM 4630 N N . VAL B 1 138 ? 27.852 -30.342 0.810 1.00 47.89 296 VAL B N 1
ATOM 4631 C CA . VAL B 1 138 ? 27.844 -31.792 0.985 1.00 45.47 296 VAL B CA 1
ATOM 4632 C C . VAL B 1 138 ? 26.508 -32.341 0.498 1.00 49.89 296 VAL B C 1
ATOM 4633 O O . VAL B 1 138 ? 25.444 -31.984 1.018 1.00 53.60 296 VAL B O 1
ATOM 4646 N N . GLY B 1 139 ? 26.559 -33.218 -0.505 1.00 48.91 297 GLY B N 1
ATOM 4647 C CA . GLY B 1 139 ? 25.373 -33.816 -1.077 1.00 52.70 297 GLY B CA 1
ATOM 4648 C C . GLY B 1 139 ? 24.925 -33.216 -2.392 1.00 55.45 297 GLY B C 1
ATOM 4649 O O . GLY B 1 139 ? 24.068 -33.807 -3.062 1.00 60.00 297 GLY B O 1
ATOM 4653 N N . GLN B 1 140 ? 25.472 -32.067 -2.780 1.00 52.68 298 GLN B N 1
ATOM 4654 C CA . GLN B 1 140 ? 25.127 -31.411 -4.034 1.00 57.31 298 GLN B CA 1
ATOM 4655 C C . GLN B 1 140 ? 26.156 -31.774 -5.095 1.00 60.08 298 GLN B C 1
ATOM 4656 O O . GLN B 1 140 ? 27.360 -31.596 -4.885 1.00 52.45 298 GLN B O 1
ATOM 4670 N N . ASP B 1 141 ? 25.681 -32.278 -6.234 1.00 58.81 299 ASP B N 1
ATOM 4671 C CA . ASP B 1 141 ? 26.579 -32.657 -7.317 1.00 61.10 299 ASP B CA 1
ATOM 4672 C C . ASP B 1 141 ? 27.115 -31.456 -8.086 1.00 60.03 299 ASP B C 1
ATOM 4673 O O . ASP B 1 141 ? 28.189 -31.557 -8.689 1.00 60.76 299 ASP B O 1
ATOM 4682 N N . ARG B 1 142 ? 26.406 -30.333 -8.085 1.00 57.21 300 ARG B N 1
ATOM 4683 C CA . ARG B 1 142 ? 26.920 -29.133 -8.740 1.00 56.10 300 ARG B CA 1
ATOM 4684 C C . ARG B 1 142 ? 27.904 -28.425 -7.815 1.00 54.25 300 ARG B C 1
ATOM 4685 O O . ARG B 1 142 ? 27.598 -28.223 -6.636 1.00 51.78 300 ARG B O 1
ATOM 4706 N N . PRO B 1 143 ? 29.082 -28.035 -8.303 1.00 50.62 301 PRO B N 1
ATOM 4707 C CA . PRO B 1 143 ? 30.021 -27.314 -7.437 1.00 49.10 301 PRO B CA 1
ATOM 4708 C C . PRO B 1 143 ? 29.479 -25.949 -7.046 1.00 50.56 301 PRO B C 1
ATOM 4709 O O . PRO B 1 143 ? 28.739 -25.308 -7.796 1.00 52.32 301 PRO B O 1
ATOM 4720 N N . ALA B 1 144 ? 29.854 -25.514 -5.843 1.00 42.82 302 ALA B N 1
ATOM 4721 C CA . ALA B 1 144 ? 29.601 -24.145 -5.417 1.00 51.12 302 ALA B CA 1
ATOM 4722 C C . ALA B 1 144 ? 30.743 -23.204 -5.782 1.00 50.79 302 ALA B C 1
ATOM 4723 O O . ALA B 1 144 ? 30.503 -22.013 -6.011 1.00 54.34 302 ALA B O 1
ATOM 4730 N N . VAL B 1 145 ? 31.977 -23.707 -5.836 1.00 49.55 303 VAL B N 1
ATOM 4731 C CA . VAL B 1 145 ? 33.128 -22.928 -6.280 1.00 47.21 303 VAL B CA 1
ATOM 4732 C C . VAL B 1 145 ? 33.992 -23.804 -7.177 1.00 45.90 303 VAL B C 1
ATOM 4733 O O . VAL B 1 145 ? 34.298 -24.950 -6.829 1.00 48.34 303 VAL B O 1
ATOM 4746 N N . ILE B 1 146 ? 34.383 -23.265 -8.328 1.00 47.57 304 ILE B N 1
ATOM 4747 C CA . ILE B 1 146 ? 35.390 -23.864 -9.197 1.00 45.99 304 ILE B CA 1
ATOM 4748 C C . ILE B 1 146 ? 36.596 -22.934 -9.186 1.00 45.48 304 ILE B C 1
ATOM 4749 O O . ILE B 1 146 ? 36.452 -21.725 -9.408 1.00 45.57 304 ILE B O 1
ATOM 4765 N N . ASN B 1 147 ? 37.776 -23.484 -8.902 1.00 44.79 305 ASN B N 1
ATOM 4766 C CA . ASN B 1 147 ? 39.002 -22.691 -8.814 1.00 43.96 305 ASN B CA 1
ATOM 4767 C C . ASN B 1 147 ? 40.131 -23.482 -9.460 1.00 46.54 305 ASN B C 1
ATOM 4768 O O . ASN B 1 147 ? 40.574 -24.496 -8.912 1.00 44.88 305 ASN B O 1
ATOM 4779 N N . ASP B 1 148 ? 40.586 -23.026 -10.628 1.00 45.21 306 ASP B N 1
ATOM 4780 C CA . ASP B 1 148 ? 41.700 -23.658 -11.336 1.00 50.16 306 ASP B CA 1
ATOM 4781 C C . ASP B 1 148 ? 42.998 -23.075 -10.785 1.00 49.22 306 ASP B C 1
ATOM 4782 O O . ASP B 1 148 ? 43.530 -22.089 -11.298 1.00 46.67 306 ASP B O 1
ATOM 4791 N N . LEU B 1 149 ? 43.514 -23.699 -9.730 1.00 50.76 307 LEU B N 1
ATOM 4792 C CA . LEU B 1 149 ? 44.721 -23.216 -9.072 1.00 53.01 307 LEU B CA 1
ATOM 4793 C C . LEU B 1 149 ? 45.948 -23.415 -9.952 1.00 58.61 307 LEU B C 1
ATOM 4794 O O . LEU B 1 149 ? 46.122 -24.467 -10.570 1.00 52.18 307 LEU B O 1
ATOM 4810 N N . VAL B 1 150 ? 46.816 -22.407 -9.984 1.00 55.70 308 VAL B N 1
ATOM 4811 C CA . VAL B 1 150 ? 48.073 -22.470 -10.722 1.00 52.84 308 VAL B CA 1
ATOM 4812 C C . VAL B 1 150 ? 49.201 -22.601 -9.708 1.00 52.91 308 VAL B C 1
ATOM 4813 O O . VAL B 1 150 ? 49.380 -21.728 -8.850 1.00 51.85 308 VAL B O 1
ATOM 4826 N N . ILE B 1 151 ? 49.964 -23.686 -9.809 1.00 61.21 309 ILE B N 1
ATOM 4827 C CA . ILE B 1 151 ? 51.007 -24.020 -8.848 1.00 71.35 309 ILE B CA 1
ATOM 4828 C C . ILE B 1 151 ? 52.340 -24.037 -9.580 1.00 72.81 309 ILE B C 1
ATOM 4829 O O . ILE B 1 151 ? 52.447 -24.605 -10.673 1.00 63.21 309 ILE B O 1
ATOM 4845 N N . LEU B 1 152 ? 53.352 -23.421 -8.974 1.00 68.48 310 LEU B N 1
ATOM 4846 C CA . LEU B 1 152 ? 54.662 -23.244 -9.591 1.00 73.19 310 LEU B CA 1
ATOM 4847 C C . LEU B 1 152 ? 55.705 -23.929 -8.718 1.00 82.99 310 LEU B C 1
ATOM 4848 O O . LEU B 1 152 ? 56.053 -23.425 -7.645 1.00 90.98 310 LEU B O 1
ATOM 4864 N N . TYR B 1 153 ? 56.193 -25.081 -9.175 1.00 88.98 311 TYR B N 1
ATOM 4865 C CA . TYR B 1 153 ? 57.250 -25.814 -8.485 1.00 97.62 311 TYR B CA 1
ATOM 4866 C C . TYR B 1 153 ? 58.595 -25.270 -8.955 1.00 85.70 311 TYR B C 1
ATOM 4867 O O . TYR B 1 153 ? 58.974 -25.455 -10.115 1.00 86.79 311 TYR B O 1
ATOM 4885 N N . MET B 1 154 ? 59.314 -24.603 -8.057 1.00 97.41 312 MET B N 1
ATOM 4886 C CA . MET B 1 154 ? 60.619 -24.035 -8.383 1.00 110.43 312 MET B CA 1
ATOM 4887 C C . MET B 1 154 ? 61.737 -24.761 -7.642 1.00 109.69 312 MET B C 1
ATOM 4888 O O . MET B 1 154 ? 61.558 -25.209 -6.511 1.00 114.67 312 MET B O 1
#

Foldseek 3Di:
DAEDELVVVVRLQVQADPDKFDKWDKDWQALVNQVVCCVVVVPPPCLANPQVVCCVDNPVNGRFHDLVSLVVCCVVTDGDDPYYYDDFPDKDFPFFPDKDFPDTHGHGFMKIKIKGFNGWDADPQGIKTFIWMFIPGVPDPHGRMTTRTIMGTD/DAEDELVDQVSVQVQADPDKADKWDKDWQALVNQVVCCVVVVPPPCLNNPAVCCCVPNPVNGRFHDLVSLVVCVVVTDTDDPYDYDDFDDKDQPFFPDKDFPDTHGHGFMKMKIKGWNGWDADPQGIKIWIWMFMPGVPDPDGRMTTGTIMGGD

Sequence (308 aa):
KRRISVKDIEAMKSLVSEEYSPWSNEFTVSQEVIDEFARLSGDDYWIHTDPVQAREKSPFGTTIAHGALVQVLASQLRIPLDYEVVDFNNMVNYGSDRLRFPTPVPSGCKIRARARIKAVEQVRSGVQATMELNIHVVGQDRPAVINDLVILYMKRRISVKDIEAMKSLVSEEYSPWSNEFTVSQEVIDEFARLSGDDYWIHTDPVQAREKSPFGTTIAHGALVQVLASQLRIPLDYEVVDFNNMVNYGSDRLRFPTPVPSGCKIRARARIKAVEQVRSGVQATMELNIHVVGQDRPAVINDLVILYM

B-factor: mean 78.77, std 27.58, range [38.36, 219.95]

Organism: Comamonas testosteroni (strain DSM 14576 / KF-1) (NCBI:txid399795)

Secondary structure (DSSP, 8-state):
-EEEETT-HHHHHHTB-SSPPPP---EE--HHHHHHHHHHHS---HHHH-HHHHHHH-TTSS-B--HHHHHHGGGG-----SEEEES-S-EEEEEEEEEE--S--BTT-EEEEEEEEEEEEEETTEEEEEEEEEEEETT-SS-SEEEEEEEEE-/-EEEETT-HHHHHTTB-SSPPPP---EEE-HHHHHHHHHHH----HHHH-HHHHHHH-TTSS-B--HHHHHHGGGG-----SEEEES-S-EEEEEEEEEE--S--BTTEEEEEEEEEEEEEE-SSSEEEEEEEEEEETT-SS-SEEEEEEEEE-

Solvent-accessible surface area: 15923 Å² total; per-residue (Å²): 159,134,153,10,24,8,150,75,59,127,26,2,107,72,20,69,44,156,141,51,16,93,82,11,73,84,50,60,0,28,33,128,26,0,61,60,4,5,147,7,1,31,47,102,120,76,28,15,40,46,38,105,51,0,144,147,139,12,121,96,44,43,1,15,5,5,21,26,0,2,12,10,0,21,59,52,15,204,35,60,53,88,28,71,22,30,89,64,129,68,95,46,98,79,2,2,60,64,5,48,53,44,29,48,2,41,28,45,41,100,0,50,1,75,1,54,11,83,45,21,108,118,40,246,66,20,8,31,6,16,28,12,10,8,1,4,15,50,64,94,140,140,24,2,2,25,7,4,38,0,25,11,13,86,176,159,143,5,30,14,176,71,48,146,17,1,108,84,28,66,37,140,128,62,17,86,77,10,74,79,47,58,0,27,38,125,29,0,38,28,4,5,170,14,1,28,45,106,116,55,28,15,40,50,45,100,54,0,148,142,122,11,119,94,40,44,2,15,6,5,22,23,0,3,14,10,0,23,58,51,15,202,37,65,51,112,30,93,18,20,84,65,131,68,107,55,96,92,2,2,61,70,5,45,47,49,29,52,2,45,29,48,38,98,0,54,0,72,2,48,9,83,42,4,98,126,64,236,62,22,10,47,3,12,26,9,11,8,1,4,16,49,62,106,138,153,26,2,1,25,9,1,36,1,23,20,17,98